Protein AF-X0TK59-F1 (afdb_monomer_lite)

Radius of gyration: 26.01 Å; chains: 1; bounding box: 69×40×72 Å

Foldseek 3Di:
DVVVVVVVVVVCVVPAFADVDFKDKDFAAPDDDPLVVLLQLQCCQFVVDFKGWTPDIWMWGAGNNDTDIPDDPDDDDTDMDGDPDRDFPAKKWKWKAFPVRDTLAIDMWGKTWSCSVPVPRDLLSIWMWTDDCFWIWIQHPNVRAIAIGGCHQVDQDWFFLLNLLSSLRSLCVLAVDPWTWMWMWMADPNDIDIGIYHSVSDDHDDPVNVLLSVLSNLVVVLQVLDPVNHGGIGTPVLSVVCSVVSVVSSVVPVVDPSPVPVVVVVPPPDDPVVVVVSVVVSVPD

pLDDT: mean 79.97, std 16.03, range [30.8, 96.5]

Structure (mmCIF, N/CA/C/O backbone):
data_AF-X0TK59-F1
#
_entry.id   AF-X0TK59-F1
#
loop_
_atom_site.group_PDB
_atom_site.id
_atom_site.type_symbol
_atom_site.label_atom_id
_atom_site.label_alt_id
_atom_site.label_comp_id
_atom_site.label_asym_id
_atom_site.label_entity_id
_atom_site.label_seq_id
_atom_site.pdbx_PDB_ins_code
_atom_site.Cartn_x
_atom_site.Cartn_y
_atom_site.Cartn_z
_atom_site.occupancy
_atom_site.B_iso_or_equiv
_atom_site.auth_seq_id
_atom_site.auth_comp_id
_atom_site.auth_asym_id
_atom_site.auth_atom_id
_atom_site.pdbx_PDB_model_num
ATOM 1 N N . ASP A 1 1 ? -23.697 -1.767 -38.013 1.00 87.81 1 ASP A N 1
ATOM 2 C CA . ASP A 1 1 ? -23.406 -0.459 -37.409 1.00 87.81 1 ASP A CA 1
ATOM 3 C C . ASP A 1 1 ? -22.092 0.096 -37.977 1.00 87.81 1 ASP A C 1
ATOM 5 O O . ASP A 1 1 ? -21.045 -0.513 -37.755 1.00 87.81 1 ASP A O 1
ATOM 9 N N . PRO A 1 2 ? -22.136 1.184 -38.768 1.00 90.06 2 PRO A N 1
ATOM 10 C CA . PRO A 1 2 ? -20.955 1.835 -39.341 1.00 90.06 2 PRO A CA 1
ATOM 11 C C . PRO A 1 2 ? -19.970 2.407 -38.308 1.00 90.06 2 PRO A C 1
ATOM 13 O O . PRO A 1 2 ? -18.767 2.411 -38.568 1.00 90.06 2 PRO A O 1
ATOM 16 N N . GLN A 1 3 ? -20.445 2.855 -37.141 1.00 91.00 3 GLN A N 1
ATOM 17 C CA . GLN A 1 3 ? -19.593 3.472 -36.120 1.00 91.00 3 GLN A CA 1
ATOM 18 C C . GLN A 1 3 ? -18.734 2.420 -35.414 1.00 91.00 3 GLN A C 1
ATOM 20 O O . GLN A 1 3 ? -17.518 2.583 -35.305 1.00 91.00 3 GLN A O 1
ATOM 25 N N . ALA A 1 4 ? -19.332 1.283 -35.047 1.00 90.25 4 ALA A N 1
ATOM 26 C CA . ALA A 1 4 ? -18.594 0.131 -34.533 1.00 90.25 4 ALA A CA 1
ATOM 27 C C . ALA A 1 4 ? -17.538 -0.390 -35.528 1.00 90.25 4 ALA A C 1
ATOM 29 O O . ALA A 1 4 ? -16.429 -0.745 -35.128 1.00 90.25 4 ALA A O 1
ATOM 30 N N . TYR A 1 5 ? -17.850 -0.413 -36.831 1.00 91.50 5 TYR A N 1
ATOM 31 C CA . TYR A 1 5 ? -16.881 -0.795 -37.865 1.00 91.50 5 TYR A CA 1
ATOM 32 C C . TYR A 1 5 ? -15.714 0.199 -37.961 1.00 91.50 5 TYR A C 1
ATOM 34 O O . TYR A 1 5 ? -14.558 -0.221 -38.015 1.00 91.50 5 TYR A O 1
ATOM 42 N N . PHE A 1 6 ? -15.997 1.506 -37.951 1.00 91.81 6 PHE A N 1
ATOM 43 C CA . PHE A 1 6 ? -14.969 2.548 -37.984 1.00 91.81 6 PHE A CA 1
ATOM 44 C C . PHE A 1 6 ? -14.022 2.451 -36.780 1.00 91.81 6 PHE A C 1
ATOM 46 O O . PHE A 1 6 ? -12.808 2.413 -36.970 1.00 91.81 6 PHE A O 1
ATOM 53 N N . MET A 1 7 ? -14.565 2.299 -35.567 1.00 93.25 7 MET A N 1
ATOM 54 C CA . MET A 1 7 ? -13.772 2.145 -34.341 1.00 93.25 7 MET A CA 1
ATOM 55 C C . MET A 1 7 ? -12.849 0.924 -34.400 1.00 93.25 7 MET A C 1
ATOM 57 O O . MET A 1 7 ? -11.648 1.059 -34.172 1.00 93.25 7 MET A O 1
ATOM 61 N N . LYS A 1 8 ? -13.369 -0.243 -34.809 1.00 89.50 8 LYS A N 1
ATOM 62 C CA . LYS A 1 8 ? -12.558 -1.462 -34.977 1.00 89.50 8 LYS A CA 1
ATOM 63 C C . LYS A 1 8 ? -11.473 -1.310 -36.041 1.00 89.50 8 LYS A C 1
ATOM 65 O O . LYS A 1 8 ? -10.378 -1.844 -35.893 1.00 89.50 8 LYS A O 1
ATOM 70 N N . LYS A 1 9 ? -11.757 -0.586 -37.127 1.00 89.12 9 LYS A N 1
ATOM 71 C CA . LYS A 1 9 ? -10.768 -0.323 -38.178 1.00 89.12 9 LYS A CA 1
ATOM 72 C C . LYS A 1 9 ? -9.659 0.606 -37.681 1.00 89.12 9 LYS A C 1
ATOM 74 O O . LYS A 1 9 ? -8.496 0.343 -37.972 1.00 89.12 9 LYS A O 1
ATOM 79 N N . CYS A 1 10 ? -9.994 1.653 -36.928 1.00 87.81 10 CYS A N 1
ATOM 80 C CA . CYS A 1 10 ? -9.011 2.529 -36.288 1.00 87.81 10 CYS A CA 1
ATOM 81 C C . CYS A 1 10 ? -8.130 1.758 -35.300 1.00 87.81 10 CYS A C 1
ATOM 83 O O . CYS A 1 10 ? -6.910 1.873 -35.359 1.00 87.81 10 CYS A O 1
ATOM 85 N N . GLU A 1 11 ? -8.735 0.927 -34.451 1.00 84.94 11 GLU A N 1
ATOM 86 C CA . GLU A 1 11 ? -8.020 0.058 -33.514 1.00 84.94 11 GLU A CA 1
ATOM 87 C C . GLU A 1 11 ? -7.057 -0.891 -34.244 1.00 84.94 11 GLU A C 1
ATOM 89 O O . GLU A 1 11 ? -5.875 -0.956 -33.913 1.00 84.94 11 GLU A O 1
ATOM 94 N N . TRP A 1 12 ? -7.519 -1.552 -35.310 1.00 84.62 12 TRP A N 1
ATOM 95 C CA . TRP A 1 12 ? -6.670 -2.428 -36.117 1.00 84.62 12 TRP A CA 1
ATOM 96 C C . TRP A 1 12 ? -5.500 -1.679 -36.772 1.00 84.62 12 TRP A C 1
ATOM 98 O O . TRP A 1 12 ? -4.361 -2.127 -36.674 1.00 84.62 12 TRP A O 1
ATOM 108 N N . ILE A 1 13 ? -5.741 -0.519 -37.397 1.00 84.31 13 ILE A N 1
ATOM 109 C CA . ILE A 1 13 ? -4.680 0.292 -38.030 1.00 84.31 13 ILE A CA 1
ATOM 110 C C . ILE A 1 13 ? -3.630 0.738 -37.003 1.00 84.31 13 ILE A C 1
ATOM 112 O O . ILE A 1 13 ? -2.436 0.763 -37.318 1.00 84.31 13 ILE A O 1
ATOM 116 N N . ASN A 1 14 ? -4.073 1.069 -35.789 1.00 79.12 14 ASN A N 1
ATOM 117 C CA . ASN A 1 14 ? -3.210 1.519 -34.702 1.00 79.12 14 ASN A CA 1
ATOM 118 C C . ASN A 1 14 ? -2.381 0.393 -34.077 1.00 79.12 14 ASN A C 1
ATOM 120 O O . ASN A 1 14 ? -1.367 0.695 -33.461 1.00 79.12 14 ASN A O 1
ATOM 124 N N . ASN A 1 15 ? -2.783 -0.869 -34.248 1.00 80.88 15 ASN A N 1
ATOM 125 C CA . ASN A 1 15 ? -2.133 -2.024 -33.623 1.00 80.88 15 ASN A CA 1
ATOM 126 C C . ASN A 1 15 ? -1.424 -2.946 -34.631 1.00 80.88 15 ASN A C 1
ATOM 128 O O . ASN A 1 15 ? -0.628 -3.800 -34.242 1.00 80.88 15 ASN A O 1
ATOM 132 N N . VAL A 1 16 ? -1.683 -2.800 -35.935 1.00 83.75 16 VAL A N 1
ATOM 133 C CA . VAL A 1 16 ? -1.098 -3.692 -36.941 1.00 83.75 16 VAL A CA 1
ATOM 134 C C . VAL A 1 16 ? 0.416 -3.498 -37.050 1.00 83.75 16 VAL A C 1
ATOM 136 O O . VAL A 1 16 ? 0.911 -2.408 -37.365 1.00 83.75 16 VAL A O 1
ATOM 139 N N . GLY A 1 17 ? 1.137 -4.599 -36.844 1.00 79.62 17 GLY A N 1
ATOM 140 C CA . GLY A 1 17 ? 2.586 -4.680 -36.965 1.00 79.62 17 GLY A CA 1
ATOM 141 C C . GLY A 1 17 ? 3.361 -4.503 -35.665 1.00 79.62 17 GLY A C 1
ATOM 142 O O . GLY A 1 17 ? 4.574 -4.540 -35.734 1.00 79.62 17 GLY A O 1
ATOM 143 N N . TYR A 1 18 ? 2.742 -4.312 -34.502 1.00 83.19 18 TYR A N 1
ATOM 144 C CA . TYR A 1 18 ? 3.500 -4.296 -33.242 1.00 83.19 18 TYR A CA 1
ATOM 145 C C . TYR A 1 18 ? 3.691 -5.715 -32.697 1.00 83.19 18 TYR A C 1
ATOM 147 O O . TYR A 1 18 ? 2.746 -6.506 -32.687 1.00 83.19 18 TYR A O 1
ATOM 155 N N . ASP A 1 19 ? 4.905 -6.016 -32.237 1.00 65.06 19 ASP A N 1
ATOM 156 C CA . ASP A 1 19 ? 5.258 -7.299 -31.625 1.00 65.06 19 ASP A CA 1
ATOM 157 C C . ASP A 1 19 ? 5.006 -7.199 -30.109 1.00 65.06 19 ASP A C 1
ATOM 159 O O . ASP A 1 19 ? 5.855 -6.705 -29.373 1.00 65.06 19 ASP A O 1
ATOM 163 N N . GLU A 1 20 ? 3.810 -7.601 -29.659 1.00 67.94 20 GLU A N 1
ATOM 164 C CA . GLU A 1 20 ? 3.313 -7.629 -28.259 1.00 67.94 20 GLU A CA 1
ATOM 165 C C . GLU A 1 20 ? 3.191 -6.278 -27.523 1.00 67.94 20 GLU A C 1
ATOM 167 O O . GLU A 1 20 ? 2.249 -6.081 -26.756 1.00 67.94 20 GLU A O 1
ATOM 172 N N . TYR A 1 21 ? 4.082 -5.322 -27.772 1.00 71.94 21 TYR A N 1
ATOM 173 C CA . TYR A 1 21 ? 4.106 -3.994 -27.160 1.00 71.94 21 TYR A CA 1
ATOM 174 C C . TYR A 1 21 ? 4.424 -2.919 -28.206 1.00 71.94 21 TYR A C 1
ATOM 176 O O . TYR A 1 21 ? 5.185 -3.125 -29.150 1.00 71.94 21 TYR A O 1
ATOM 184 N N . ARG A 1 22 ? 3.833 -1.731 -28.034 1.00 77.62 22 ARG A N 1
ATOM 185 C CA . ARG A 1 22 ? 3.990 -0.619 -28.984 1.00 77.62 22 ARG A CA 1
ATOM 186 C C . ARG A 1 22 ? 5.361 0.051 -28.892 1.00 77.62 22 ARG A C 1
ATOM 188 O O . ARG A 1 22 ? 5.945 0.393 -29.918 1.00 77.62 22 ARG A O 1
ATOM 195 N N . SER A 1 23 ? 5.872 0.214 -27.673 1.00 80.38 23 SER A N 1
ATOM 196 C CA . SER A 1 23 ? 7.113 0.941 -27.409 1.00 80.38 23 SER A CA 1
ATOM 197 C C . SER A 1 23 ? 7.979 0.229 -26.372 1.00 80.38 23 SER A C 1
ATOM 199 O O . SER A 1 23 ? 7.462 -0.349 -25.418 1.00 80.38 23 SER A O 1
ATOM 201 N N . LYS A 1 24 ? 9.299 0.329 -26.530 1.00 81.88 24 LYS A N 1
ATOM 202 C CA . LYS A 1 24 ? 10.315 -0.027 -25.536 1.00 81.88 24 LYS A CA 1
ATOM 203 C C . LYS A 1 24 ? 10.921 1.244 -24.966 1.00 81.88 24 LYS A C 1
ATOM 205 O O . LYS A 1 24 ? 11.260 2.158 -25.713 1.00 81.88 24 LYS A O 1
ATOM 210 N N . VAL A 1 25 ? 11.076 1.294 -23.649 1.00 83.19 25 VAL A N 1
ATOM 211 C CA . VAL A 1 25 ? 11.711 2.417 -22.959 1.00 83.19 25 VAL A CA 1
ATOM 212 C C . VAL A 1 25 ? 13.038 1.941 -22.385 1.00 83.19 25 VAL A C 1
ATOM 214 O O . VAL A 1 25 ? 13.080 1.005 -21.592 1.00 83.19 25 VAL A O 1
ATOM 217 N N . HIS A 1 26 ? 14.118 2.595 -22.789 1.00 86.44 26 HIS A N 1
ATOM 218 C CA . HIS A 1 26 ? 15.459 2.405 -22.261 1.00 86.44 26 HIS A CA 1
ATOM 219 C C . HIS A 1 26 ? 15.839 3.649 -21.470 1.00 86.44 26 HIS A C 1
ATOM 221 O O . HIS A 1 26 ? 15.743 4.761 -21.986 1.00 86.44 26 HIS A O 1
ATOM 227 N N . PHE A 1 27 ? 16.284 3.479 -20.233 1.00 88.88 27 PHE A N 1
ATOM 228 C CA . PHE A 1 27 ? 16.769 4.586 -19.423 1.00 88.88 27 PHE A CA 1
ATOM 229 C C . PHE A 1 27 ? 17.992 4.167 -18.620 1.00 88.88 27 PHE A C 1
ATOM 231 O O . PHE A 1 27 ? 18.194 2.985 -18.338 1.00 88.88 27 PHE A O 1
ATOM 238 N N . THR A 1 28 ? 18.808 5.147 -18.250 1.00 88.94 28 THR A N 1
ATOM 239 C CA . THR A 1 28 ? 19.950 4.948 -17.355 1.00 88.94 28 THR A CA 1
ATOM 240 C C . THR A 1 28 ? 19.750 5.770 -16.097 1.00 88.94 28 THR A C 1
ATOM 242 O O . THR A 1 28 ? 19.371 6.937 -16.171 1.00 88.94 28 THR A O 1
ATOM 245 N N . LEU A 1 29 ? 20.002 5.171 -14.938 1.00 91.62 29 LEU A N 1
ATOM 246 C CA . LEU A 1 29 ? 19.983 5.885 -13.665 1.00 91.62 29 LEU A CA 1
ATOM 247 C C . LEU A 1 29 ? 21.290 6.668 -13.465 1.00 91.62 29 LEU A C 1
ATOM 249 O O . LEU A 1 29 ? 22.319 6.245 -14.002 1.00 91.62 29 LEU A O 1
ATOM 253 N N . PRO A 1 30 ? 21.269 7.744 -12.655 1.00 90.38 30 PRO A N 1
ATOM 254 C CA . PRO A 1 30 ? 22.469 8.432 -12.209 1.00 90.38 30 PRO A CA 1
ATOM 255 C C . PRO A 1 30 ? 23.486 7.473 -11.609 1.00 90.38 30 PRO A C 1
ATOM 257 O O . PRO A 1 30 ? 23.127 6.457 -11.010 1.00 90.38 30 PRO A O 1
ATOM 260 N N . LYS A 1 31 ? 24.770 7.818 -11.717 1.00 92.31 31 LYS A N 1
ATOM 261 C CA . LYS A 1 31 ? 25.854 7.015 -11.141 1.00 92.31 31 LYS A CA 1
ATOM 262 C C . LYS A 1 31 ? 25.652 6.815 -9.630 1.00 92.31 31 LYS A C 1
ATOM 264 O O . LYS A 1 31 ? 25.907 7.716 -8.834 1.00 92.31 31 LYS A O 1
ATOM 269 N N . MET A 1 32 ? 25.257 5.605 -9.246 1.00 94.38 32 MET A N 1
ATOM 270 C CA . MET A 1 32 ? 25.063 5.159 -7.864 1.00 94.38 32 MET A CA 1
ATOM 271 C C . MET A 1 32 ? 25.488 3.693 -7.706 1.00 94.38 32 MET A C 1
ATOM 273 O O . MET A 1 32 ? 25.827 3.032 -8.690 1.00 94.38 32 MET A O 1
ATOM 277 N N . SER A 1 33 ? 25.529 3.184 -6.471 1.00 96.00 33 SER A N 1
ATOM 278 C CA . SER A 1 33 ? 25.774 1.756 -6.243 1.00 96.00 33 SER A CA 1
ATOM 279 C C . SER A 1 33 ? 24.610 0.919 -6.786 1.00 96.00 33 SER A C 1
ATOM 281 O O . SER A 1 33 ? 23.481 1.402 -6.888 1.00 96.00 33 SER A O 1
ATOM 283 N N . TYR A 1 34 ? 24.880 -0.347 -7.114 1.00 93.12 34 TYR A N 1
ATOM 284 C CA . TYR A 1 34 ? 23.843 -1.274 -7.575 1.00 93.12 34 TYR A CA 1
ATOM 285 C C . TYR A 1 34 ? 22.693 -1.389 -6.564 1.00 93.12 34 TYR A C 1
ATOM 287 O O . TYR A 1 34 ? 21.531 -1.274 -6.943 1.00 93.12 34 TYR A O 1
ATOM 295 N N . ASP A 1 35 ? 23.022 -1.508 -5.274 1.00 93.25 35 ASP A N 1
ATOM 296 C CA . ASP A 1 35 ? 22.032 -1.574 -4.196 1.00 93.25 35 ASP A CA 1
ATOM 297 C C . ASP A 1 35 ? 21.134 -0.335 -4.159 1.00 93.25 35 ASP A C 1
ATOM 299 O O . ASP A 1 35 ? 19.914 -0.460 -4.110 1.00 93.25 35 ASP A O 1
ATOM 303 N N . SER A 1 36 ? 21.712 0.867 -4.240 1.00 93.88 36 SER A N 1
ATOM 304 C CA . SER A 1 36 ? 20.929 2.108 -4.242 1.00 93.88 36 SER A CA 1
ATOM 305 C C . SER A 1 36 ? 20.035 2.230 -5.475 1.00 93.88 36 SER A C 1
ATOM 307 O O . SER A 1 36 ? 18.909 2.710 -5.361 1.00 93.88 36 SER A O 1
ATOM 309 N N . ALA A 1 37 ? 20.503 1.767 -6.638 1.00 93.88 37 ALA A N 1
ATOM 310 C CA . ALA A 1 37 ? 19.696 1.727 -7.853 1.00 93.88 37 ALA A CA 1
ATOM 311 C C . ALA A 1 37 ? 18.508 0.764 -7.718 1.00 93.88 37 ALA A C 1
ATOM 313 O O . ALA A 1 37 ? 17.388 1.133 -8.074 1.00 93.88 37 ALA A O 1
ATOM 314 N N . MET A 1 38 ? 18.725 -0.442 -7.183 1.00 95.06 38 MET A N 1
ATOM 315 C CA . MET A 1 38 ? 17.642 -1.403 -6.955 1.00 95.06 38 MET A CA 1
ATOM 316 C C . MET A 1 38 ? 16.624 -0.864 -5.951 1.00 95.06 38 MET A C 1
ATOM 318 O O . MET A 1 38 ? 15.430 -0.883 -6.231 1.00 95.06 38 MET A O 1
ATOM 322 N N . GLU A 1 39 ? 17.079 -0.310 -4.828 1.00 93.31 39 GLU A N 1
ATOM 323 C CA . GLU A 1 39 ? 16.207 0.296 -3.817 1.00 93.31 39 GLU A CA 1
ATOM 324 C C . GLU A 1 39 ? 15.354 1.440 -4.387 1.00 93.31 39 GLU A C 1
ATOM 326 O O . GLU A 1 39 ? 14.152 1.507 -4.126 1.00 93.31 39 GLU A O 1
ATOM 331 N N . ALA A 1 40 ? 15.940 2.302 -5.227 1.00 93.44 40 ALA A N 1
ATOM 332 C CA . ALA A 1 40 ? 15.210 3.380 -5.892 1.00 93.44 40 ALA A CA 1
ATOM 333 C C . ALA A 1 40 ? 14.151 2.849 -6.874 1.00 93.44 40 ALA A C 1
ATOM 335 O O . ALA A 1 40 ? 13.016 3.328 -6.877 1.00 93.44 40 ALA A O 1
ATOM 336 N N . LEU A 1 41 ? 14.495 1.840 -7.683 1.00 94.44 41 LEU A N 1
ATOM 337 C CA . LEU A 1 41 ? 13.551 1.209 -8.610 1.00 94.44 41 LEU A CA 1
ATOM 338 C C . LEU A 1 41 ? 12.426 0.481 -7.877 1.00 94.44 41 LEU A C 1
ATOM 340 O O . LEU A 1 41 ? 11.282 0.551 -8.312 1.00 94.44 41 LEU A O 1
ATOM 344 N N . VAL A 1 42 ? 12.721 -0.186 -6.762 1.00 95.19 42 VAL A N 1
ATOM 345 C CA . VAL A 1 42 ? 11.710 -0.853 -5.936 1.00 95.19 42 VAL A CA 1
ATOM 346 C C . VAL A 1 42 ? 10.766 0.173 -5.324 1.00 95.19 42 VAL A C 1
ATOM 348 O O . VAL A 1 42 ? 9.556 0.027 -5.469 1.00 95.19 42 VAL A O 1
ATOM 351 N N . ALA A 1 43 ? 11.295 1.235 -4.706 1.00 93.44 43 ALA A N 1
ATOM 352 C CA . ALA A 1 43 ? 10.487 2.304 -4.118 1.00 93.44 43 ALA A CA 1
ATOM 353 C C . ALA A 1 43 ? 9.576 2.982 -5.155 1.00 93.44 43 ALA A C 1
ATOM 355 O O . ALA A 1 43 ? 8.410 3.266 -4.868 1.00 93.44 43 ALA A O 1
ATOM 356 N N . PHE A 1 44 ? 10.079 3.189 -6.374 1.00 94.12 44 PHE A N 1
ATOM 357 C CA . PHE A 1 44 ? 9.282 3.664 -7.503 1.00 94.12 44 PHE A CA 1
ATOM 358 C C . PHE A 1 44 ? 8.239 2.626 -7.949 1.00 94.12 44 PHE A C 1
ATOM 360 O O . PHE A 1 44 ? 7.065 2.946 -8.115 1.00 94.12 44 PHE A O 1
ATOM 367 N N . GLY A 1 45 ? 8.651 1.362 -8.066 1.00 93.06 45 GLY A N 1
ATOM 368 C CA . GLY A 1 45 ? 7.840 0.227 -8.506 1.00 93.06 45 GLY A CA 1
ATOM 369 C C . GLY A 1 45 ? 6.650 -0.105 -7.604 1.00 93.06 45 GLY A C 1
ATOM 370 O O . GLY A 1 45 ? 5.696 -0.717 -8.071 1.00 93.06 45 GLY A O 1
ATOM 371 N N . ILE A 1 46 ? 6.692 0.311 -6.336 1.00 93.69 46 ILE A N 1
ATOM 372 C CA . ILE A 1 46 ? 5.597 0.159 -5.360 1.00 93.69 46 ILE A CA 1
ATOM 373 C C . ILE A 1 46 ? 4.919 1.492 -4.999 1.00 93.69 46 ILE A C 1
ATOM 375 O O . ILE A 1 46 ? 4.113 1.562 -4.070 1.00 93.69 46 ILE A O 1
ATOM 379 N N . GLY A 1 47 ? 5.264 2.575 -5.701 1.00 90.88 47 GLY A N 1
ATOM 380 C CA . GLY A 1 47 ? 4.612 3.878 -5.559 1.00 90.88 47 GLY A CA 1
ATOM 381 C C . GLY A 1 47 ? 4.921 4.624 -4.260 1.00 90.88 47 GLY A C 1
ATOM 382 O O . GLY A 1 47 ? 4.158 5.510 -3.879 1.00 90.88 47 GLY A O 1
ATOM 383 N N . VAL A 1 48 ? 6.013 4.280 -3.571 1.00 89.94 48 VAL A N 1
ATOM 384 C CA . VAL A 1 48 ? 6.537 5.073 -2.442 1.00 89.94 48 VAL A CA 1
ATOM 385 C C . VAL A 1 48 ? 7.178 6.356 -2.966 1.00 89.94 48 VAL A C 1
ATOM 387 O O . VAL A 1 48 ? 7.006 7.427 -2.389 1.00 89.94 48 VAL A O 1
ATOM 390 N N . THR A 1 49 ? 7.881 6.267 -4.096 1.00 90.56 49 THR A N 1
ATOM 391 C CA . THR A 1 49 ? 8.447 7.424 -4.795 1.00 90.56 49 THR A CA 1
ATOM 392 C C . THR A 1 49 ? 7.739 7.612 -6.132 1.00 90.56 49 THR A C 1
ATOM 394 O O . THR A 1 49 ? 7.627 6.675 -6.913 1.00 90.56 49 THR A O 1
ATOM 397 N N . LYS A 1 50 ? 7.256 8.829 -6.408 1.00 88.62 50 LYS A N 1
ATOM 398 C CA . LYS A 1 50 ? 6.497 9.145 -7.636 1.00 88.62 50 LYS A CA 1
ATOM 399 C C . LYS A 1 50 ? 7.372 9.530 -8.828 1.00 88.62 50 LYS A C 1
ATOM 401 O O . LYS A 1 50 ? 6.897 9.546 -9.962 1.00 88.62 50 LYS A O 1
ATOM 406 N N . GLU A 1 51 ? 8.631 9.872 -8.571 1.00 90.81 51 GLU A N 1
ATOM 407 C CA . GLU A 1 51 ? 9.582 10.311 -9.584 1.00 90.81 51 GLU A CA 1
ATOM 408 C C . GLU A 1 51 ? 10.948 9.654 -9.399 1.00 90.81 51 GLU A C 1
ATOM 410 O O . GLU A 1 51 ? 11.411 9.459 -8.276 1.00 90.81 51 GLU A O 1
ATOM 415 N N . ILE A 1 52 ? 11.607 9.337 -10.510 1.00 91.25 52 ILE A N 1
ATOM 416 C CA . ILE A 1 52 ? 12.992 8.872 -10.514 1.00 91.25 52 ILE A CA 1
ATOM 417 C C . ILE A 1 52 ? 13.804 9.683 -11.520 1.00 91.25 52 ILE A C 1
ATOM 419 O O . ILE A 1 52 ? 13.417 9.847 -12.680 1.00 91.25 52 ILE A O 1
ATOM 423 N N . SER A 1 53 ? 14.927 10.226 -11.054 1.00 90.31 53 SER A N 1
ATOM 424 C CA . SER A 1 53 ? 15.887 10.929 -11.904 1.00 90.31 53 SER A CA 1
ATOM 425 C C . SER A 1 53 ? 16.617 9.937 -12.800 1.00 90.31 53 SER A C 1
ATOM 427 O O . SER A 1 53 ? 17.001 8.859 -12.343 1.00 90.31 53 SER A O 1
ATOM 429 N N . ILE A 1 54 ? 16.837 10.316 -14.056 1.00 90.62 54 ILE A N 1
ATOM 430 C CA . ILE A 1 54 ? 17.552 9.511 -15.049 1.00 90.62 54 ILE A CA 1
ATOM 431 C C . ILE A 1 54 ? 18.625 10.358 -15.744 1.00 90.62 54 ILE A C 1
ATOM 433 O O . ILE A 1 54 ? 18.492 11.572 -15.859 1.00 90.62 54 ILE A O 1
ATOM 437 N N . ASP A 1 55 ? 19.689 9.707 -16.206 1.00 87.81 55 ASP A N 1
ATOM 438 C CA . ASP A 1 55 ? 20.764 10.334 -16.987 1.00 87.81 55 ASP A CA 1
ATOM 439 C C . ASP A 1 55 ? 20.425 10.356 -18.482 1.00 87.81 55 ASP A C 1
ATOM 441 O O . ASP A 1 55 ? 20.809 11.272 -19.204 1.00 87.81 55 ASP A O 1
ATOM 445 N N . SER A 1 56 ? 19.706 9.337 -18.961 1.00 85.12 56 SER A N 1
ATOM 446 C CA . SER A 1 56 ? 19.292 9.233 -20.359 1.00 85.12 56 SER A CA 1
ATOM 447 C C . SER A 1 56 ? 17.963 8.498 -20.498 1.00 85.12 56 SER A C 1
ATOM 449 O O . SER A 1 56 ? 17.629 7.639 -19.679 1.00 85.12 56 SER A O 1
ATOM 451 N N . LEU A 1 57 ? 17.215 8.843 -21.549 1.00 86.19 57 LEU A N 1
ATOM 452 C CA . LEU A 1 57 ? 15.964 8.207 -21.952 1.00 86.19 57 LEU A CA 1
ATOM 453 C C . LEU A 1 57 ? 15.982 7.984 -23.462 1.00 86.19 57 LEU A C 1
ATOM 455 O O . LEU A 1 57 ? 16.213 8.913 -24.234 1.00 86.19 57 LEU A O 1
ATOM 459 N N . ARG A 1 58 ? 15.669 6.769 -23.895 1.00 84.69 58 ARG A N 1
ATOM 460 C CA . ARG A 1 58 ? 15.442 6.427 -25.295 1.00 84.69 58 ARG A CA 1
ATOM 461 C C . ARG A 1 58 ? 14.168 5.610 -25.394 1.00 84.69 58 ARG A C 1
ATOM 463 O O . ARG A 1 58 ? 14.040 4.574 -24.750 1.00 84.69 58 ARG A O 1
ATOM 470 N N . VAL A 1 59 ? 13.235 6.075 -26.214 1.00 85.44 59 VAL A N 1
ATOM 471 C CA . VAL A 1 59 ? 11.995 5.356 -26.500 1.00 85.44 59 VAL A CA 1
ATOM 472 C C . VAL A 1 59 ? 12.076 4.833 -27.923 1.00 85.44 59 VAL A C 1
ATOM 474 O O . VAL A 1 59 ? 12.381 5.582 -28.847 1.00 85.44 59 VAL A O 1
ATOM 477 N N . GLU A 1 60 ? 11.819 3.548 -28.108 1.00 87.62 60 GLU A N 1
ATOM 478 C CA . GLU A 1 60 ? 11.807 2.905 -29.416 1.00 87.62 60 GLU A CA 1
ATOM 479 C C . GLU A 1 60 ? 10.427 2.345 -29.703 1.00 87.62 60 GLU A C 1
ATOM 481 O O . GLU A 1 60 ? 9.852 1.641 -28.883 1.00 87.62 60 GLU A O 1
ATOM 486 N N . GLU A 1 61 ? 9.905 2.625 -30.884 1.00 86.62 61 GLU A N 1
ATOM 487 C CA . GLU A 1 61 ? 8.707 1.994 -31.411 1.00 86.62 61 GLU A CA 1
ATOM 488 C C . GLU A 1 61 ? 9.132 0.848 -32.335 1.00 86.62 61 GLU A C 1
ATOM 490 O O . GLU A 1 61 ? 9.898 1.075 -33.269 1.00 86.62 61 GLU A O 1
ATOM 495 N N . VAL A 1 62 ? 8.669 -0.382 -32.094 1.00 82.19 62 VAL A N 1
ATOM 496 C CA . VAL A 1 62 ? 9.013 -1.535 -32.946 1.00 82.19 62 VAL A CA 1
ATOM 497 C C . VAL A 1 62 ? 7.790 -1.938 -33.753 1.00 82.19 62 VAL A C 1
ATOM 499 O O . VAL A 1 62 ? 6.834 -2.479 -33.203 1.00 82.19 62 VAL A O 1
ATOM 502 N N . ARG A 1 63 ? 7.824 -1.684 -35.065 1.00 84.44 63 ARG A N 1
ATOM 503 C CA . ARG A 1 63 ? 6.739 -2.048 -35.982 1.00 84.44 63 ARG A CA 1
ATOM 504 C C . ARG A 1 63 ? 7.271 -2.919 -37.116 1.00 84.44 63 ARG A C 1
ATOM 506 O O . ARG A 1 63 ? 8.181 -2.519 -37.832 1.00 84.44 63 ARG A O 1
ATOM 513 N N . PHE A 1 64 ? 6.693 -4.101 -37.287 1.00 85.06 64 PHE A N 1
ATOM 514 C CA . PHE A 1 64 ? 7.099 -5.157 -38.210 1.00 85.06 64 PHE A CA 1
ATOM 515 C C . PHE A 1 64 ? 8.565 -5.563 -38.000 1.00 85.06 64 PHE A C 1
ATOM 517 O O . PHE A 1 64 ? 9.314 -5.711 -38.963 1.00 85.06 64 PHE A O 1
ATOM 524 N N . GLY A 1 65 ? 9.002 -5.656 -36.738 1.00 78.06 65 GLY A N 1
ATOM 525 C CA . GLY A 1 65 ? 10.402 -5.895 -36.377 1.00 78.06 65 GLY A CA 1
ATOM 526 C C . GLY A 1 65 ? 11.367 -4.739 -36.680 1.00 78.06 65 GLY A C 1
ATOM 527 O O . GLY A 1 65 ? 12.569 -4.890 -36.472 1.00 78.06 65 GLY A O 1
ATOM 528 N N . ILE A 1 66 ? 10.883 -3.586 -37.160 1.00 81.06 66 ILE A N 1
ATOM 529 C CA . ILE A 1 66 ? 11.714 -2.419 -37.483 1.00 81.06 66 ILE A CA 1
ATOM 530 C C . ILE A 1 66 ? 11.662 -1.427 -36.310 1.00 81.06 66 ILE A C 1
ATOM 532 O O . ILE A 1 66 ? 10.599 -0.846 -36.064 1.00 81.06 66 ILE A O 1
ATOM 536 N N . PRO A 1 67 ? 12.777 -1.208 -35.583 1.00 80.88 67 PRO A N 1
ATOM 537 C CA . PRO A 1 67 ? 12.833 -0.226 -34.510 1.00 80.88 67 PRO A CA 1
ATOM 538 C C . PRO A 1 67 ? 12.932 1.194 -35.078 1.00 80.88 67 PRO A C 1
ATOM 540 O O . PRO A 1 67 ? 13.757 1.490 -35.945 1.00 80.88 67 PRO A O 1
ATOM 543 N N . ARG A 1 68 ? 12.117 2.098 -34.544 1.00 82.62 68 ARG A N 1
ATOM 544 C CA . ARG A 1 68 ? 12.144 3.532 -34.814 1.00 82.62 68 ARG A CA 1
ATOM 545 C C . ARG A 1 68 ? 12.351 4.270 -33.500 1.00 82.62 68 ARG A C 1
ATOM 547 O O . ARG A 1 68 ? 11.515 4.187 -32.606 1.00 82.62 68 ARG A O 1
ATOM 554 N N . SER A 1 69 ? 13.447 5.017 -33.390 1.00 80.62 69 SER A N 1
ATOM 555 C CA . SER A 1 69 ? 13.664 5.870 -32.220 1.00 80.62 69 SER A CA 1
ATOM 556 C C . SER A 1 69 ? 12.657 7.020 -32.224 1.00 80.62 69 SER A C 1
ATOM 558 O O . SER A 1 69 ? 12.543 7.754 -33.210 1.00 80.62 69 SER A O 1
ATOM 560 N N . LEU A 1 70 ? 11.931 7.168 -31.123 1.00 77.62 70 LEU A N 1
ATOM 561 C CA . LEU A 1 70 ? 11.111 8.326 -30.806 1.00 77.62 70 LEU A CA 1
ATOM 562 C C . LEU A 1 70 ? 11.992 9.282 -29.993 1.00 77.62 70 LEU A C 1
ATOM 564 O O . LEU A 1 70 ? 11.895 9.346 -28.769 1.00 77.62 70 LEU A O 1
ATOM 568 N N . HIS A 1 71 ? 12.919 9.972 -30.658 1.00 65.38 71 HIS A N 1
ATOM 569 C CA . HIS A 1 71 ? 13.655 11.048 -29.999 1.00 65.38 71 HIS A CA 1
ATOM 570 C C . HIS A 1 71 ? 12.767 12.294 -29.928 1.00 65.38 71 HIS A C 1
ATOM 572 O O . HIS A 1 71 ? 12.204 12.680 -30.954 1.00 65.38 71 HIS A O 1
ATOM 578 N N . PRO A 1 72 ? 12.627 12.938 -28.758 1.00 59.94 72 PRO A N 1
ATOM 579 C CA . PRO A 1 72 ? 12.160 14.314 -28.725 1.00 59.94 72 PRO A CA 1
ATOM 580 C C . PRO A 1 72 ? 13.200 15.212 -29.413 1.00 59.94 72 PRO A C 1
ATOM 582 O O . PRO A 1 72 ? 14.401 14.996 -29.263 1.00 59.94 72 PRO A O 1
ATOM 585 N N . ASP A 1 73 ? 12.745 16.235 -30.141 1.00 58.38 73 ASP A N 1
ATOM 586 C CA . ASP A 1 73 ? 13.617 17.194 -30.847 1.00 58.38 73 ASP A CA 1
ATOM 587 C C . ASP A 1 73 ? 14.531 18.000 -29.896 1.00 58.38 73 ASP A C 1
ATOM 589 O O . ASP A 1 73 ? 15.476 18.656 -30.333 1.00 58.38 73 ASP A O 1
ATOM 593 N N . VAL A 1 74 ? 14.257 17.955 -28.587 1.00 59.88 74 VAL A N 1
ATOM 594 C CA . VAL A 1 74 ? 15.022 18.613 -27.524 1.00 59.88 74 VAL A CA 1
ATOM 595 C C . VAL A 1 74 ? 15.197 17.633 -26.364 1.00 59.88 74 VAL A C 1
ATOM 597 O O . VAL A 1 74 ? 14.210 17.133 -25.819 1.00 59.88 74 VAL A O 1
ATOM 600 N N . GLU A 1 75 ? 16.443 17.367 -25.967 1.00 65.88 75 GLU A N 1
ATOM 601 C CA . GLU A 1 75 ? 16.721 16.578 -24.766 1.00 65.88 75 GLU A CA 1
ATOM 602 C C . GLU A 1 75 ? 16.288 17.352 -23.507 1.00 65.88 75 GLU A C 1
ATOM 604 O O . GLU A 1 75 ? 16.637 18.529 -23.357 1.00 65.88 75 GLU A O 1
ATOM 609 N N . PRO A 1 76 ? 15.528 16.732 -22.584 1.00 65.25 76 PRO A N 1
ATOM 610 C CA . PRO A 1 76 ? 15.121 17.396 -21.354 1.00 65.25 76 PRO A CA 1
ATOM 611 C C . PRO A 1 76 ? 16.337 17.725 -20.481 1.00 65.25 76 PRO A C 1
ATOM 613 O O . PRO A 1 76 ? 17.182 16.868 -20.229 1.00 65.25 76 PRO A O 1
ATOM 616 N N . VAL A 1 77 ? 16.389 18.942 -19.937 1.00 68.94 77 VAL A N 1
ATOM 617 C CA . VAL A 1 77 ? 17.333 19.279 -18.863 1.00 68.94 77 VAL A CA 1
ATOM 618 C C . VAL A 1 77 ? 16.864 18.569 -17.589 1.00 68.94 77 VAL A C 1
ATOM 620 O O . VAL A 1 77 ? 15.802 18.900 -17.067 1.00 68.94 77 VAL A O 1
ATOM 623 N N . ASN A 1 78 ? 17.653 17.610 -17.092 1.00 74.69 78 ASN A N 1
ATOM 624 C CA . ASN A 1 78 ? 17.323 16.706 -15.976 1.00 74.69 78 ASN A CA 1
ATOM 625 C C . ASN A 1 78 ? 16.109 15.804 -16.261 1.00 74.69 78 ASN A C 1
ATOM 627 O O . ASN A 1 78 ? 15.034 16.021 -15.690 1.00 74.69 78 ASN A O 1
ATOM 631 N N . PRO A 1 79 ? 16.251 14.792 -17.131 1.00 83.44 79 PRO A N 1
ATOM 632 C CA . PRO A 1 79 ? 15.145 13.906 -17.438 1.00 83.44 79 PRO A CA 1
ATOM 633 C C . PRO A 1 79 ? 14.720 13.113 -16.190 1.00 83.44 79 PRO A C 1
ATOM 635 O O . PRO A 1 79 ? 15.532 12.722 -15.347 1.00 83.44 79 PRO A O 1
ATOM 638 N N . ARG A 1 80 ? 13.409 12.905 -16.055 1.00 87.19 80 ARG A N 1
ATOM 639 C CA . ARG A 1 80 ? 12.790 12.152 -14.959 1.00 87.19 80 ARG A CA 1
ATOM 640 C C . ARG A 1 80 ? 11.707 11.248 -15.517 1.00 87.19 80 ARG A C 1
ATOM 642 O O . ARG A 1 80 ? 11.032 11.620 -16.476 1.00 87.19 80 ARG A O 1
ATOM 649 N N . ILE A 1 81 ? 11.520 10.095 -14.889 1.00 86.94 81 ILE A N 1
ATOM 650 C CA . ILE A 1 81 ? 10.345 9.254 -15.118 1.00 86.94 81 ILE A CA 1
ATOM 651 C C . ILE A 1 81 ? 9.380 9.520 -13.974 1.00 86.94 81 ILE A C 1
ATOM 653 O O . ILE A 1 81 ? 9.752 9.421 -12.804 1.00 86.94 81 ILE A O 1
ATOM 657 N N . THR A 1 82 ? 8.148 9.868 -14.320 1.00 86.44 82 THR A N 1
ATOM 658 C CA . THR A 1 82 ? 7.046 10.019 -13.376 1.00 86.44 82 THR A CA 1
ATOM 659 C C . THR A 1 82 ? 5.978 8.990 -13.700 1.00 86.44 82 THR A C 1
ATOM 661 O O . THR A 1 82 ? 5.709 8.693 -14.864 1.00 86.44 82 THR A O 1
ATOM 664 N N . VAL A 1 83 ? 5.373 8.428 -12.661 1.00 80.81 83 VAL A N 1
ATOM 665 C CA . VAL A 1 83 ? 4.199 7.567 -12.791 1.00 80.81 83 VAL A CA 1
ATOM 666 C C . VAL A 1 83 ? 3.086 8.216 -11.985 1.00 80.81 83 VAL A C 1
ATOM 668 O O . VAL A 1 83 ? 3.246 8.472 -10.792 1.00 80.81 83 VAL A O 1
ATOM 671 N N . SER A 1 84 ? 1.980 8.540 -12.657 1.00 77.12 84 SER A N 1
ATOM 672 C CA . SER A 1 84 ? 0.813 9.149 -12.011 1.00 77.12 84 SER A CA 1
ATOM 673 C C . SER A 1 84 ? 0.212 8.201 -10.978 1.00 77.12 84 SER A C 1
ATOM 675 O O . SER A 1 84 ? -0.015 8.601 -9.840 1.00 77.12 84 SER A O 1
ATOM 677 N N . GLU A 1 85 ? 0.031 6.938 -11.369 1.00 82.56 85 GLU A N 1
ATOM 678 C CA . GLU A 1 85 ? -0.453 5.858 -10.516 1.00 82.56 85 GLU A CA 1
ATOM 679 C C . GLU A 1 85 ? 0.286 4.571 -10.870 1.00 82.56 85 GLU A C 1
ATOM 681 O O . GLU A 1 85 ? 0.375 4.188 -12.039 1.00 82.56 85 GLU A O 1
ATOM 686 N N . VAL A 1 86 ? 0.859 3.925 -9.858 1.00 87.00 86 VAL A N 1
ATOM 687 C CA . VAL A 1 86 ? 1.499 2.623 -10.036 1.00 87.00 86 VAL A CA 1
ATOM 688 C C . VAL A 1 86 ? 0.394 1.582 -10.199 1.00 87.00 86 VAL A C 1
ATOM 690 O O . VAL A 1 86 ? -0.523 1.561 -9.376 1.00 87.00 86 VAL A O 1
ATOM 693 N N . PRO A 1 87 ? 0.449 0.727 -11.234 1.00 88.75 87 PRO A N 1
ATOM 694 C CA . PRO A 1 87 ? -0.566 -0.295 -11.423 1.00 88.75 87 PRO A CA 1
ATOM 695 C C . PRO A 1 87 ? -0.556 -1.264 -10.230 1.00 88.75 87 PRO A C 1
ATOM 697 O O . PRO A 1 87 ? 0.520 -1.734 -9.840 1.00 88.75 87 PRO A O 1
ATOM 700 N N . PRO A 1 88 ? -1.724 -1.571 -9.641 1.00 93.25 88 PRO A N 1
ATOM 701 C CA . PRO A 1 88 ? -1.803 -2.551 -8.572 1.00 93.25 88 PRO A CA 1
ATOM 702 C C . PRO A 1 88 ? -1.448 -3.939 -9.105 1.00 93.25 88 PRO A C 1
ATOM 704 O O . PRO A 1 88 ? -1.767 -4.290 -10.243 1.00 93.25 88 PRO A O 1
ATOM 707 N N . ALA A 1 89 ? -0.792 -4.738 -8.269 1.00 93.31 89 ALA A N 1
ATOM 708 C CA . ALA A 1 89 ? -0.522 -6.137 -8.574 1.00 93.31 89 ALA A CA 1
ATOM 709 C C . ALA A 1 89 ? -1.732 -7.032 -8.242 1.00 93.31 89 ALA A C 1
ATOM 711 O O . ALA A 1 89 ? -1.873 -8.104 -8.830 1.00 93.31 89 ALA A O 1
ATOM 712 N N . GLY A 1 90 ? -2.610 -6.580 -7.340 1.00 93.81 90 GLY A N 1
ATOM 713 C CA . GLY A 1 90 ? -3.889 -7.209 -7.018 1.00 93.81 90 GLY A CA 1
ATOM 714 C C . GLY A 1 90 ? -4.430 -6.748 -5.665 1.00 93.81 90 GLY A C 1
ATOM 715 O O . GLY A 1 90 ? -3.968 -5.751 -5.113 1.00 93.81 90 GLY A O 1
ATOM 716 N N . GLU A 1 91 ? -5.371 -7.517 -5.123 1.00 96.50 91 GLU A N 1
ATOM 717 C CA . GLU A 1 91 ? -5.944 -7.316 -3.788 1.00 96.50 91 GLU A CA 1
ATOM 718 C C . GLU A 1 91 ? -5.440 -8.387 -2.810 1.00 96.50 91 GLU A C 1
ATOM 720 O O . GLU A 1 91 ? -5.085 -9.504 -3.210 1.00 96.50 91 GLU A O 1
ATOM 725 N N . ALA A 1 92 ? -5.401 -8.035 -1.530 1.00 96.50 92 ALA A N 1
ATOM 726 C CA . ALA A 1 92 ? -4.979 -8.883 -0.431 1.00 96.50 92 ALA A CA 1
ATOM 727 C C . ALA A 1 92 ? -5.893 -8.678 0.779 1.00 96.50 92 ALA A C 1
ATOM 729 O O . ALA A 1 92 ? -6.153 -7.545 1.168 1.00 96.50 92 ALA A O 1
ATOM 730 N N . ASP A 1 93 ? -6.315 -9.760 1.423 1.00 96.50 93 ASP A N 1
ATOM 731 C CA . ASP A 1 93 ? -7.009 -9.670 2.707 1.00 96.50 93 ASP A CA 1
ATOM 732 C C . ASP A 1 93 ? -5.990 -9.784 3.835 1.00 96.50 93 ASP A C 1
ATOM 734 O O . ASP A 1 93 ? -5.180 -10.715 3.855 1.00 96.50 93 ASP A O 1
ATOM 738 N N . VAL A 1 94 ? -6.021 -8.837 4.771 1.00 95.25 94 VAL A N 1
ATOM 739 C CA . VAL A 1 94 ? -5.100 -8.796 5.907 1.00 95.25 94 VAL A CA 1
ATOM 740 C C . VAL A 1 94 ? -5.889 -8.972 7.191 1.00 95.25 94 VAL A C 1
ATOM 742 O O . VAL A 1 94 ? -6.827 -8.223 7.460 1.00 95.25 94 VAL A O 1
ATOM 745 N N . VAL A 1 95 ? -5.483 -9.948 7.997 1.00 95.19 95 VAL A N 1
ATOM 746 C CA . VAL A 1 95 ? -6.032 -10.210 9.330 1.00 95.19 95 VAL A CA 1
ATOM 747 C C . VAL A 1 95 ? -4.906 -10.094 10.343 1.00 95.19 95 VAL A C 1
ATOM 749 O O . VAL A 1 95 ? -3.852 -10.702 10.180 1.00 95.19 95 VAL A O 1
ATOM 752 N N . ILE A 1 96 ? -5.119 -9.313 11.396 1.00 92.75 96 ILE A N 1
ATOM 753 C CA . ILE A 1 96 ? -4.177 -9.162 12.501 1.00 92.75 96 ILE A CA 1
ATOM 754 C C . ILE A 1 96 ? -4.847 -9.666 13.770 1.00 92.75 96 ILE A C 1
ATOM 756 O O . ILE A 1 96 ? -5.892 -9.155 14.183 1.00 92.75 96 ILE A O 1
ATOM 760 N N . THR A 1 97 ? -4.232 -10.663 14.396 1.00 93.19 97 THR A N 1
ATOM 761 C CA . THR A 1 97 ? -4.702 -11.268 15.641 1.00 93.19 97 THR A CA 1
ATOM 762 C C . THR A 1 97 ? -3.738 -10.989 16.789 1.00 93.19 97 THR A C 1
ATOM 764 O O . THR A 1 97 ? -2.516 -11.018 16.610 1.00 93.19 97 THR A O 1
ATOM 767 N N . GLY A 1 98 ? -4.296 -10.738 17.973 1.00 87.75 98 GLY A N 1
ATOM 768 C CA . GLY A 1 98 ? -3.541 -10.591 19.217 1.00 87.75 98 GLY A CA 1
ATOM 769 C C . GLY A 1 98 ? -3.061 -11.929 19.784 1.00 87.75 98 GLY A C 1
ATOM 770 O O . GLY A 1 98 ? -3.356 -12.994 19.238 1.00 87.75 98 GLY A O 1
ATOM 771 N N . GLU A 1 99 ? -2.354 -11.877 20.915 1.00 79.69 99 GLU A N 1
ATOM 772 C CA . GLU A 1 99 ? -1.790 -13.062 21.587 1.00 79.69 99 GLU A CA 1
ATOM 773 C C . GLU A 1 99 ? -2.858 -14.085 22.012 1.00 79.69 99 GLU A C 1
ATOM 775 O O . GLU A 1 99 ? -2.615 -15.290 21.989 1.00 79.69 99 GLU A O 1
ATOM 780 N N . GLU A 1 100 ? -4.068 -13.622 22.334 1.00 80.00 100 GLU A N 1
ATOM 781 C CA . GLU A 1 100 ? -5.198 -14.471 22.738 1.00 80.00 100 GLU A CA 1
ATOM 782 C C . GLU A 1 100 ? -5.983 -15.058 21.547 1.00 80.00 100 GLU A C 1
ATOM 784 O O . GLU A 1 100 ? -7.005 -15.717 21.734 1.00 80.00 100 GLU A O 1
ATOM 789 N N . GLY A 1 101 ? -5.537 -14.812 20.308 1.00 81.19 101 GLY A N 1
ATOM 790 C CA . GLY A 1 101 ? -6.219 -15.258 19.088 1.00 81.19 101 GLY A CA 1
ATOM 791 C C . GLY A 1 101 ? -7.447 -14.424 18.708 1.00 81.19 101 GLY A C 1
ATOM 792 O O . GLY A 1 101 ? -8.152 -14.762 17.757 1.00 81.19 101 GLY A O 1
ATOM 793 N N . SER A 1 102 ? -7.711 -13.326 19.419 1.00 86.75 102 SER A N 1
ATOM 794 C CA . SER A 1 102 ? -8.739 -12.356 19.048 1.00 86.75 102 SER A CA 1
ATOM 795 C C . SER A 1 102 ? -8.330 -11.587 17.789 1.00 86.75 102 SER A C 1
ATOM 797 O O . SER A 1 102 ? -7.180 -11.166 17.646 1.00 86.75 102 SER A O 1
ATOM 799 N N . ILE A 1 103 ? -9.273 -11.398 16.862 1.00 89.06 103 ILE A N 1
ATOM 800 C CA . ILE A 1 103 ? -9.067 -10.559 15.675 1.00 89.06 103 ILE A CA 1
ATOM 801 C C . ILE A 1 103 ? -9.092 -9.100 16.124 1.00 89.06 103 ILE A C 1
ATOM 803 O O . ILE A 1 103 ? -10.118 -8.605 16.590 1.00 89.06 103 ILE A O 1
ATOM 807 N N . LEU A 1 104 ? -7.957 -8.421 15.978 1.00 88.25 104 LEU A N 1
ATOM 808 C CA . LEU A 1 104 ? -7.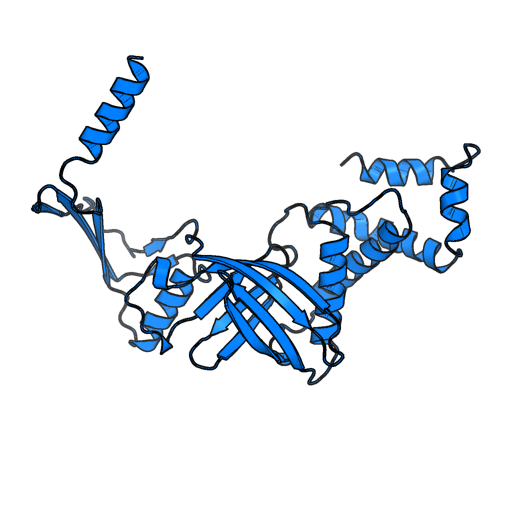803 -7.011 16.324 1.00 88.25 104 LEU A CA 1
ATOM 809 C C . LEU A 1 104 ? -8.102 -6.107 15.130 1.00 88.25 104 LEU A C 1
ATOM 811 O O . LEU A 1 104 ? -8.654 -5.022 15.295 1.00 88.25 104 LEU A O 1
ATOM 815 N N . PHE A 1 105 ? -7.743 -6.555 13.929 1.00 90.38 105 PHE A N 1
ATOM 816 C CA . PHE A 1 105 ? -7.956 -5.803 12.703 1.00 90.38 105 PHE A CA 1
ATOM 817 C C . PHE A 1 105 ? -8.138 -6.749 11.517 1.00 90.38 105 PHE A C 1
ATOM 819 O O . PHE A 1 105 ? -7.452 -7.764 11.415 1.00 90.38 105 PHE A O 1
ATOM 826 N N . GLN A 1 106 ? -9.066 -6.414 10.628 1.00 92.81 106 GLN A N 1
ATOM 827 C CA . GLN A 1 106 ? -9.283 -7.124 9.375 1.00 92.81 106 GLN A CA 1
ATOM 828 C C . GLN A 1 106 ? -9.737 -6.125 8.318 1.00 92.81 106 GLN A C 1
ATOM 830 O O . GLN A 1 106 ? -10.703 -5.395 8.547 1.00 92.81 106 GLN A O 1
ATOM 835 N N . ASP A 1 107 ? -9.049 -6.104 7.180 1.00 92.56 107 ASP A N 1
ATOM 836 C CA . ASP A 1 107 ? -9.376 -5.222 6.061 1.00 92.56 107 ASP A CA 1
ATOM 837 C C . ASP A 1 107 ? -8.810 -5.768 4.742 1.00 92.56 107 ASP A C 1
ATOM 839 O O . ASP A 1 107 ? -7.890 -6.594 4.742 1.00 92.56 107 ASP A O 1
ATOM 843 N N . SER A 1 108 ? -9.356 -5.290 3.627 1.00 93.69 108 SER A N 1
ATOM 844 C CA . SER A 1 108 ? -8.834 -5.562 2.288 1.00 93.69 108 SER A CA 1
ATOM 845 C C . SER A 1 108 ? -7.859 -4.457 1.875 1.00 93.69 108 SER A C 1
ATOM 847 O O . SER A 1 108 ? -8.075 -3.272 2.123 1.00 93.69 108 SER A O 1
ATOM 849 N N . PHE A 1 109 ? -6.758 -4.861 1.254 1.00 94.88 109 PHE A N 1
ATOM 850 C CA . PHE A 1 109 ? -5.652 -4.010 0.848 1.00 94.88 109 PHE A CA 1
ATOM 851 C C . PHE A 1 109 ? -5.357 -4.211 -0.628 1.00 94.88 109 PHE A C 1
ATOM 853 O O . PHE A 1 109 ? -5.153 -5.336 -1.083 1.00 94.88 109 PHE A O 1
ATOM 860 N N . THR A 1 110 ? -5.155 -3.114 -1.339 1.00 95.19 110 THR A N 1
ATOM 861 C CA . THR A 1 110 ? -4.530 -3.169 -2.654 1.00 95.19 110 THR A CA 1
ATOM 862 C C . THR A 1 110 ? -3.028 -3.358 -2.468 1.00 95.19 110 THR A C 1
ATOM 864 O O . THR A 1 110 ? -2.386 -2.601 -1.730 1.00 95.19 110 THR A O 1
ATOM 867 N N . TYR A 1 111 ? -2.443 -4.363 -3.122 1.00 95.38 111 TYR A N 1
ATOM 868 C CA . TYR A 1 111 ? -1.008 -4.623 -3.037 1.00 95.38 111 TYR A CA 1
ATOM 869 C C . TYR A 1 111 ? -0.269 -4.267 -4.327 1.00 95.38 111 TYR A C 1
ATOM 871 O O . TYR A 1 111 ? -0.749 -4.451 -5.447 1.00 95.38 111 TYR A O 1
ATOM 879 N N . TYR A 1 112 ? 0.952 -3.777 -4.153 1.00 95.25 112 TYR A N 1
ATOM 880 C CA . TYR A 1 112 ? 1.847 -3.331 -5.208 1.00 95.25 112 TYR A CA 1
ATOM 881 C C . TYR A 1 112 ? 3.141 -4.132 -5.139 1.00 95.25 112 TYR A C 1
ATOM 883 O O . TYR A 1 112 ? 3.744 -4.291 -4.074 1.00 95.25 112 TYR A O 1
ATOM 891 N N . SER A 1 113 ? 3.575 -4.621 -6.299 1.00 94.88 113 SER A N 1
ATOM 892 C CA . SER A 1 113 ? 4.825 -5.360 -6.461 1.00 94.88 113 SER A CA 1
ATOM 893 C C . SER A 1 113 ? 5.725 -4.652 -7.470 1.00 94.88 113 SER A C 1
ATOM 895 O O . SER A 1 113 ? 5.236 -4.273 -8.542 1.00 94.88 113 SER A O 1
ATOM 897 N N . PRO A 1 114 ? 7.039 -4.546 -7.198 1.00 93.44 114 PRO A N 1
ATOM 898 C CA . PRO A 1 114 ? 7.982 -3.927 -8.118 1.00 93.44 114 PRO A CA 1
ATOM 899 C C . PRO A 1 114 ? 8.075 -4.698 -9.440 1.00 93.44 114 PRO A C 1
ATOM 901 O O . PRO A 1 114 ? 8.351 -4.096 -10.475 1.00 93.44 114 PRO A O 1
ATOM 904 N N . GLY A 1 115 ? 7.758 -6.001 -9.438 1.00 90.25 115 GLY A N 1
ATOM 905 C CA . GLY A 1 115 ? 7.727 -6.836 -10.640 1.00 90.25 115 GLY A CA 1
ATOM 906 C C . GLY A 1 115 ? 6.695 -6.399 -11.686 1.00 90.25 115 GLY A C 1
ATOM 907 O O . GLY A 1 115 ? 6.839 -6.753 -12.852 1.00 90.25 115 GLY A O 1
ATOM 908 N N . SER A 1 116 ? 5.696 -5.597 -11.299 1.00 86.81 116 SER A N 1
ATOM 909 C CA . SER A 1 116 ? 4.671 -5.072 -12.216 1.00 86.81 116 SER A CA 1
ATOM 910 C C . SER A 1 116 ? 5.246 -4.060 -13.210 1.00 86.81 116 SER A C 1
ATOM 912 O O . SER A 1 116 ? 4.801 -3.995 -14.352 1.00 86.81 116 SER A O 1
ATOM 914 N N . LEU A 1 117 ? 6.247 -3.280 -12.783 1.00 87.19 117 LEU A N 1
ATOM 915 C CA . LEU A 1 117 ? 6.943 -2.301 -13.627 1.00 87.19 117 LEU A CA 1
ATOM 916 C C . LEU A 1 117 ? 8.342 -2.776 -14.036 1.00 87.19 117 LEU A C 1
ATOM 918 O O . LEU A 1 117 ? 8.797 -2.498 -15.144 1.00 87.19 117 LEU A O 1
ATOM 922 N N . PHE A 1 118 ? 9.019 -3.515 -13.159 1.00 90.75 118 PHE A N 1
ATOM 923 C CA . PHE A 1 118 ? 10.405 -3.935 -13.329 1.00 90.75 118 PHE A CA 1
ATOM 924 C C . PHE A 1 118 ? 10.551 -5.439 -13.045 1.00 90.75 118 PHE A C 1
ATOM 926 O O . PHE A 1 118 ? 11.048 -5.838 -11.988 1.00 90.75 118 PHE A O 1
ATOM 933 N N . PRO A 1 119 ? 10.162 -6.310 -13.995 1.00 88.44 119 PRO A N 1
ATOM 934 C CA . PRO A 1 119 ? 10.188 -7.765 -13.806 1.00 88.44 119 PRO A CA 1
ATOM 935 C C . PRO A 1 119 ? 11.604 -8.349 -13.658 1.00 88.44 119 PRO A C 1
ATOM 937 O O . PRO A 1 119 ? 11.755 -9.516 -13.314 1.00 88.44 119 PRO A O 1
ATOM 940 N N . PHE A 1 120 ? 12.646 -7.556 -13.920 1.00 90.88 120 PHE A N 1
ATOM 941 C CA . PHE A 1 120 ? 14.049 -7.955 -13.805 1.00 90.88 120 PHE A CA 1
ATOM 942 C C . PHE A 1 120 ? 14.642 -7.755 -12.400 1.00 90.88 120 PHE A C 1
ATOM 944 O O . PHE A 1 120 ? 15.798 -8.119 -12.188 1.00 90.88 120 PHE A O 1
ATOM 951 N N . ILE A 1 121 ? 13.907 -7.152 -11.456 1.00 93.25 121 ILE A N 1
ATOM 952 C CA . ILE A 1 121 ? 14.424 -6.899 -10.105 1.00 93.25 121 ILE A CA 1
ATOM 953 C C . ILE A 1 121 ? 14.634 -8.236 -9.370 1.00 93.25 121 ILE A C 1
ATOM 955 O O . ILE A 1 121 ? 13.679 -9.012 -9.258 1.00 93.25 121 ILE A O 1
ATOM 959 N N . PRO A 1 122 ? 15.841 -8.509 -8.836 1.00 92.12 122 PRO A N 1
ATOM 960 C CA . PRO A 1 122 ? 16.111 -9.730 -8.081 1.00 92.12 122 PRO A CA 1
ATOM 961 C C . PRO A 1 122 ? 15.281 -9.827 -6.796 1.00 92.12 122 PRO A C 1
ATOM 963 O O . PRO A 1 122 ? 15.029 -8.816 -6.137 1.00 92.12 122 PRO A O 1
ATOM 966 N N . PHE A 1 123 ? 14.881 -11.046 -6.425 1.00 89.31 123 PHE A N 1
ATOM 967 C CA . PHE A 1 123 ? 13.950 -11.304 -5.318 1.00 89.31 123 PHE A CA 1
ATOM 968 C C . PHE A 1 123 ? 14.440 -10.770 -3.964 1.00 89.31 123 PHE A C 1
ATOM 970 O O . PHE A 1 123 ? 13.642 -10.335 -3.141 1.00 89.31 123 PHE A O 1
ATOM 977 N N . GLU A 1 124 ? 15.752 -10.724 -3.742 1.00 90.62 124 GLU A N 1
ATOM 978 C CA . GLU A 1 124 ? 16.363 -10.192 -2.524 1.00 90.62 124 GLU A CA 1
ATOM 979 C C . GLU A 1 124 ? 16.165 -8.679 -2.316 1.00 90.62 124 GLU A C 1
ATOM 981 O O . GLU A 1 124 ? 16.402 -8.191 -1.213 1.00 90.62 124 GLU A O 1
ATOM 986 N N . TYR A 1 125 ? 15.723 -7.937 -3.338 1.00 93.00 125 TYR A N 1
ATOM 987 C CA . TYR A 1 125 ? 15.332 -6.526 -3.217 1.00 93.00 125 TYR A CA 1
ATOM 988 C C . TYR A 1 125 ? 13.813 -6.340 -3.179 1.00 93.00 125 TYR A C 1
ATOM 990 O O . TYR A 1 125 ? 13.337 -5.209 -3.084 1.00 93.00 125 TYR A O 1
ATOM 998 N N . TRP A 1 126 ? 13.023 -7.414 -3.281 1.00 92.81 126 TRP A N 1
ATOM 999 C CA . TRP A 1 126 ? 11.574 -7.276 -3.356 1.00 92.81 126 TRP A CA 1
ATOM 1000 C C . TRP A 1 126 ? 11.018 -6.695 -2.063 1.00 92.81 126 TRP A C 1
ATOM 1002 O O . TRP A 1 126 ? 11.231 -7.210 -0.963 1.00 92.81 126 TRP A O 1
ATOM 1012 N N . LYS A 1 127 ? 10.246 -5.626 -2.236 1.00 94.94 127 LYS A N 1
ATOM 1013 C CA . LYS A 1 127 ? 9.382 -5.051 -1.218 1.00 94.94 127 LYS A CA 1
ATOM 1014 C C . LYS A 1 127 ? 7.972 -5.048 -1.766 1.00 94.94 127 LYS A C 1
ATOM 1016 O O . LYS A 1 127 ? 7.779 -4.683 -2.920 1.00 94.94 127 LYS A O 1
ATOM 1021 N N . LEU A 1 128 ? 7.005 -5.463 -0.967 1.00 94.88 128 LEU A N 1
ATOM 1022 C CA . LEU A 1 128 ? 5.593 -5.424 -1.323 1.00 94.88 128 LEU A CA 1
ATOM 1023 C C . LEU A 1 128 ? 4.936 -4.335 -0.496 1.00 94.88 128 LEU A C 1
ATOM 1025 O O . LEU A 1 128 ? 5.076 -4.338 0.724 1.00 94.88 128 LEU A O 1
ATOM 1029 N N . ARG A 1 129 ? 4.237 -3.406 -1.146 1.00 95.19 129 ARG A N 1
ATOM 1030 C CA . ARG A 1 129 ? 3.428 -2.410 -0.443 1.00 95.19 129 ARG A CA 1
ATOM 1031 C C . ARG A 1 129 ? 1.985 -2.875 -0.434 1.00 95.19 129 ARG A C 1
ATOM 1033 O O . ARG A 1 129 ? 1.453 -3.183 -1.490 1.00 95.19 129 ARG A O 1
ATOM 1040 N N . PHE A 1 130 ? 1.355 -2.846 0.723 1.00 95.12 130 PHE A N 1
ATOM 1041 C CA . PHE A 1 130 ? -0.072 -3.069 0.907 1.00 95.12 130 PHE A CA 1
ATOM 1042 C C . PHE A 1 130 ? -0.679 -1.747 1.349 1.00 95.12 130 PHE A C 1
ATOM 1044 O O . PHE A 1 130 ? -0.123 -1.113 2.239 1.00 95.12 130 PHE A O 1
ATOM 1051 N N . SER A 1 131 ? -1.768 -1.302 0.728 1.00 93.00 131 SER A N 1
ATOM 1052 C CA . SER A 1 131 ? -2.421 -0.030 1.052 1.00 93.00 131 SER A CA 1
ATOM 1053 C C . SER A 1 131 ? -3.933 -0.207 1.164 1.00 93.00 131 SER A C 1
ATOM 1055 O O . SER A 1 131 ? -4.545 -0.775 0.263 1.00 93.00 131 SER A O 1
ATOM 1057 N N . SER A 1 132 ? -4.526 0.321 2.232 1.00 91.50 132 SER A N 1
ATOM 1058 C CA . SER A 1 132 ? -5.971 0.545 2.363 1.00 91.50 132 SER A CA 1
ATOM 1059 C C . SER A 1 132 ? -6.250 2.030 2.629 1.00 91.50 132 SER A C 1
ATOM 1061 O O . SER A 1 132 ? -5.330 2.852 2.592 1.00 91.50 132 SER A O 1
ATOM 1063 N N . GLU A 1 133 ? -7.505 2.407 2.887 1.00 85.88 133 GLU A N 1
ATOM 1064 C CA . GLU A 1 133 ? -7.848 3.788 3.266 1.00 85.88 133 GLU A CA 1
ATOM 1065 C C . GLU A 1 133 ? -7.333 4.181 4.661 1.00 85.88 133 GLU A C 1
ATOM 1067 O O . GLU A 1 133 ? -7.303 5.362 5.003 1.00 85.88 133 GLU A O 1
ATOM 1072 N N . ILE A 1 134 ? -6.960 3.198 5.484 1.00 85.75 134 ILE A N 1
ATOM 1073 C CA . ILE A 1 134 ? -6.642 3.384 6.905 1.00 85.75 134 ILE A CA 1
ATOM 1074 C C . ILE A 1 134 ? -5.140 3.311 7.157 1.00 85.75 134 ILE A C 1
ATOM 1076 O O . ILE A 1 134 ? -4.587 4.088 7.939 1.00 85.75 134 ILE A O 1
ATOM 1080 N N . MET A 1 135 ? -4.470 2.349 6.534 1.00 88.50 135 MET A N 1
ATOM 1081 C CA . MET A 1 135 ? -3.053 2.105 6.755 1.00 88.50 135 MET A CA 1
ATOM 1082 C C . MET A 1 135 ? -2.402 1.544 5.500 1.00 88.50 135 MET A C 1
ATOM 1084 O O . MET A 1 135 ? -3.058 0.965 4.634 1.00 88.50 135 MET A O 1
ATOM 1088 N N . SER A 1 136 ? -1.085 1.662 5.441 1.00 91.88 136 SER A N 1
ATOM 1089 C CA . SER A 1 136 ? -0.276 0.896 4.510 1.00 91.88 136 SER A CA 1
ATOM 1090 C C . SER A 1 136 ? 0.892 0.260 5.226 1.00 91.88 136 SER A C 1
ATOM 1092 O O . SER A 1 136 ? 1.265 0.643 6.329 1.00 91.88 136 SER A O 1
ATOM 1094 N N . PHE A 1 137 ? 1.485 -0.745 4.607 1.00 93.38 137 PHE A N 1
ATOM 1095 C CA . PHE A 1 137 ? 2.724 -1.309 5.104 1.00 93.38 137 PHE A CA 1
ATOM 1096 C C . PHE A 1 137 ? 3.573 -1.841 3.972 1.00 93.38 137 PHE A C 1
ATOM 1098 O O . PHE A 1 137 ? 3.082 -2.171 2.890 1.00 93.38 137 PHE A O 1
ATOM 1105 N N . ILE A 1 138 ? 4.873 -1.902 4.227 1.00 94.38 138 ILE A N 1
ATOM 1106 C CA . ILE A 1 138 ? 5.854 -2.434 3.295 1.00 94.38 138 ILE A CA 1
ATOM 1107 C C . ILE A 1 138 ? 6.463 -3.686 3.910 1.00 94.38 138 ILE A C 1
ATOM 1109 O O . ILE A 1 138 ? 7.142 -3.608 4.932 1.00 94.38 138 ILE A O 1
ATOM 1113 N N . LEU A 1 139 ? 6.242 -4.827 3.265 1.00 93.00 139 LEU A N 1
ATOM 1114 C CA . LEU A 1 139 ? 6.898 -6.090 3.578 1.00 93.00 139 LEU A CA 1
ATOM 1115 C C . LEU A 1 139 ? 8.180 -6.208 2.756 1.00 93.00 139 LEU A C 1
ATOM 1117 O O . LEU A 1 139 ? 8.131 -6.255 1.527 1.00 93.00 139 LEU A O 1
ATOM 1121 N N . SER A 1 140 ? 9.323 -6.280 3.426 1.00 91.31 140 SER A N 1
ATOM 1122 C CA . SER A 1 140 ? 10.618 -6.559 2.809 1.00 91.31 140 SER A CA 1
ATOM 1123 C C . SER A 1 140 ? 10.889 -8.063 2.807 1.00 91.31 140 SER A C 1
ATOM 1125 O O . SER A 1 140 ? 10.949 -8.691 3.861 1.00 91.31 140 SER A O 1
ATOM 1127 N N . MET A 1 141 ? 11.089 -8.648 1.623 1.00 85.69 141 MET A N 1
ATOM 1128 C CA . MET A 1 141 ? 11.327 -10.093 1.475 1.00 85.69 141 MET A CA 1
ATOM 1129 C C . MET A 1 141 ? 12.735 -10.516 1.921 1.00 85.69 141 MET A C 1
ATOM 1131 O O . MET A 1 141 ? 12.982 -11.694 2.167 1.00 85.69 141 MET A O 1
ATOM 1135 N N . LYS A 1 142 ? 13.674 -9.568 2.016 1.00 83.25 142 LYS A N 1
ATOM 1136 C CA . LYS A 1 142 ? 15.075 -9.831 2.381 1.0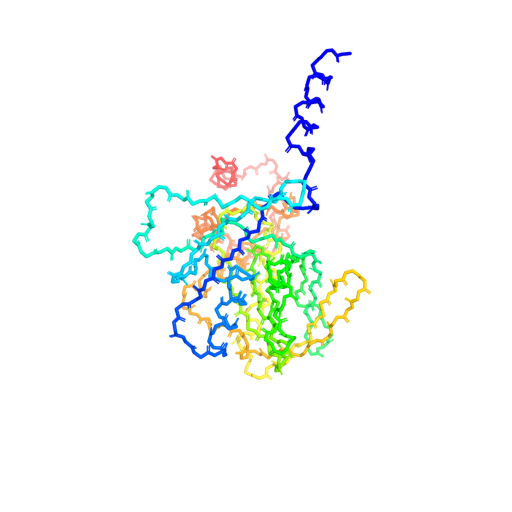0 83.25 142 LYS A CA 1
ATOM 1137 C C . LYS A 1 142 ? 15.234 -10.263 3.834 1.00 83.25 142 LYS A C 1
ATOM 1139 O O . LYS A 1 142 ? 16.044 -11.129 4.150 1.00 83.25 142 LYS A O 1
ATOM 1144 N N . ASP A 1 143 ? 14.506 -9.595 4.713 1.00 83.12 143 ASP A N 1
ATOM 1145 C CA . ASP A 1 143 ? 14.613 -9.697 6.164 1.00 83.12 143 ASP A CA 1
ATOM 1146 C C . ASP A 1 143 ? 13.272 -10.033 6.826 1.00 83.12 143 ASP A C 1
ATOM 1148 O O . ASP A 1 143 ? 13.206 -10.092 8.052 1.00 83.12 143 ASP A O 1
ATOM 1152 N N . ASN A 1 144 ? 12.224 -10.277 6.026 1.00 80.50 144 ASN A N 1
ATOM 1153 C CA . ASN A 1 144 ? 10.844 -10.490 6.468 1.00 80.50 144 ASN A CA 1
ATOM 1154 C C . ASN A 1 144 ? 10.364 -9.405 7.438 1.00 80.50 144 ASN A C 1
ATOM 1156 O O . ASN A 1 144 ? 9.575 -9.674 8.342 1.00 80.50 144 ASN A O 1
ATOM 1160 N N . ARG A 1 145 ? 10.864 -8.176 7.268 1.00 82.69 145 ARG A N 1
ATOM 1161 C CA . ARG A 1 145 ? 10.466 -7.044 8.098 1.00 82.69 145 ARG A CA 1
ATOM 1162 C C . ARG A 1 145 ? 9.277 -6.335 7.490 1.00 82.69 145 ARG A C 1
ATOM 1164 O O . ARG A 1 145 ? 9.230 -6.097 6.282 1.00 82.69 145 ARG A O 1
ATOM 1171 N N . VAL A 1 146 ? 8.353 -5.959 8.360 1.00 85.56 146 VAL A N 1
ATOM 1172 C CA . VAL A 1 146 ? 7.212 -5.121 8.024 1.00 85.56 146 VAL A CA 1
ATOM 1173 C C . VAL A 1 146 ? 7.499 -3.720 8.543 1.00 85.56 146 VAL A C 1
ATOM 1175 O O . VAL A 1 146 ? 7.887 -3.546 9.691 1.00 85.56 146 VAL A O 1
ATOM 1178 N N . ASN A 1 147 ? 7.336 -2.719 7.687 1.00 84.81 147 ASN A N 1
ATOM 1179 C CA . ASN A 1 147 ? 7.329 -1.320 8.096 1.00 84.81 147 ASN A CA 1
ATOM 1180 C C . ASN A 1 147 ? 5.914 -0.782 7.900 1.00 84.81 147 ASN A C 1
ATOM 1182 O O . ASN A 1 147 ? 5.458 -0.673 6.757 1.00 84.81 147 ASN A O 1
ATOM 1186 N N . MET A 1 148 ? 5.218 -0.513 9.003 1.00 85.00 148 MET A N 1
ATOM 1187 C CA . MET A 1 148 ? 3.845 -0.020 8.982 1.00 85.00 148 MET A CA 1
ATOM 1188 C C . MET A 1 148 ? 3.843 1.503 8.835 1.00 85.00 148 MET A C 1
ATOM 1190 O O . MET A 1 148 ? 4.604 2.214 9.488 1.00 85.00 148 MET A O 1
ATOM 1194 N N . ASN A 1 149 ? 2.932 2.018 8.019 1.00 84.31 149 ASN A N 1
ATOM 1195 C CA . ASN A 1 149 ? 2.613 3.431 7.930 1.00 84.31 149 ASN A CA 1
ATOM 1196 C C . ASN A 1 149 ? 1.125 3.647 8.209 1.00 84.31 149 ASN A C 1
ATOM 1198 O O . ASN A 1 149 ? 0.257 2.926 7.716 1.00 84.31 149 ASN A O 1
ATOM 1202 N N . LEU A 1 150 ? 0.819 4.664 9.006 1.00 81.44 150 LEU A N 1
ATOM 1203 C CA . LEU A 1 150 ? -0.561 5.037 9.283 1.00 81.44 150 LEU A CA 1
ATOM 1204 C C . LEU A 1 150 ? -0.975 6.096 8.266 1.00 81.44 150 LEU A C 1
ATOM 1206 O O . LEU A 1 150 ? -0.514 7.236 8.316 1.00 81.44 150 LEU A O 1
ATOM 1210 N N . ASP A 1 151 ? -1.844 5.695 7.342 1.00 79.25 151 ASP A N 1
ATOM 1211 C CA . ASP A 1 151 ? -2.345 6.552 6.265 1.00 79.25 151 ASP A CA 1
ATOM 1212 C C . ASP A 1 151 ? -3.682 7.215 6.618 1.00 79.25 151 ASP A C 1
ATOM 1214 O O . ASP A 1 151 ? -4.284 7.898 5.787 1.00 79.25 151 ASP A O 1
ATOM 1218 N N . LEU A 1 152 ? -4.117 7.060 7.872 1.00 73.31 152 LEU A N 1
ATOM 1219 C CA . LEU A 1 152 ? -5.265 7.741 8.451 1.00 73.31 152 LEU A CA 1
ATOM 1220 C C . LEU A 1 152 ? -5.278 9.223 8.025 1.00 73.31 152 LEU A C 1
ATOM 1222 O O . LEU A 1 152 ? -4.339 9.971 8.305 1.00 73.31 152 LEU A O 1
ATOM 1226 N N . PHE A 1 153 ? -6.375 9.653 7.393 1.00 67.25 153 PHE A N 1
ATOM 1227 C CA . PHE A 1 153 ? -6.619 11.035 6.941 1.00 67.25 153 PHE A CA 1
ATOM 1228 C C . PHE A 1 153 ? -5.672 11.534 5.826 1.00 67.25 153 PHE A C 1
ATOM 1230 O O . PHE A 1 153 ? -5.647 12.732 5.552 1.00 67.25 153 PHE A O 1
ATOM 1237 N N . GLN A 1 154 ? -4.919 10.663 5.132 1.00 74.06 154 GLN A N 1
ATOM 1238 C CA . GLN A 1 154 ? -4.155 11.074 3.938 1.00 74.06 154 GLN A CA 1
ATOM 1239 C C . GLN A 1 154 ? -5.048 11.358 2.721 1.00 74.06 154 GLN A C 1
ATOM 1241 O O . GLN A 1 154 ? -4.652 12.104 1.824 1.00 74.06 154 GLN A O 1
ATOM 1246 N N . SER A 1 155 ? -6.251 10.782 2.682 1.00 75.19 155 SER A N 1
ATOM 1247 C CA . SER A 1 155 ? -7.268 11.069 1.669 1.00 75.19 155 SER A CA 1
ATOM 1248 C C . SER A 1 155 ? -8.611 11.340 2.326 1.00 75.19 155 SER A C 1
ATOM 1250 O O . SER A 1 155 ? -8.985 10.602 3.231 1.00 75.19 155 SER A O 1
ATOM 1252 N N . ASP A 1 156 ? -9.352 12.329 1.833 1.00 82.06 156 ASP A N 1
ATOM 1253 C CA . ASP A 1 156 ? -10.661 12.727 2.369 1.00 82.06 156 ASP A CA 1
ATOM 1254 C C . ASP A 1 156 ? -11.813 11.872 1.809 1.00 82.06 156 ASP A C 1
ATOM 1256 O O . ASP A 1 156 ? -12.816 12.373 1.309 1.00 82.06 156 ASP A O 1
ATOM 1260 N N . LYS A 1 157 ? -11.618 10.551 1.790 1.00 85.25 157 LYS A N 1
ATOM 1261 C CA . LYS A 1 157 ? -12.624 9.605 1.299 1.00 85.25 157 LYS A CA 1
ATOM 1262 C C . LYS A 1 157 ? -13.610 9.255 2.420 1.00 85.25 157 LYS A C 1
ATOM 1264 O O . LYS A 1 157 ? -13.170 9.165 3.565 1.00 85.25 157 LYS A O 1
ATOM 1269 N N . PRO A 1 158 ? -14.896 9.016 2.112 1.00 85.12 158 PRO A N 1
ATOM 1270 C CA . PRO A 1 158 ? -15.843 8.481 3.086 1.00 85.12 158 PRO A CA 1
ATOM 1271 C C . PRO A 1 158 ? -15.393 7.104 3.586 1.00 85.12 158 PRO A C 1
ATOM 1273 O O . PRO A 1 158 ? -15.019 6.244 2.787 1.00 85.12 158 PRO A O 1
ATOM 1276 N N . ILE A 1 159 ? -15.397 6.905 4.906 1.00 86.62 159 ILE A N 1
ATOM 1277 C CA . ILE A 1 159 ? -15.060 5.634 5.557 1.00 86.62 159 ILE A CA 1
ATOM 1278 C C . ILE A 1 159 ? -16.101 5.358 6.644 1.00 86.62 159 ILE A C 1
ATOM 1280 O O . ILE A 1 159 ? -16.446 6.252 7.417 1.00 86.62 159 ILE A O 1
ATOM 1284 N N . GLY A 1 160 ? -16.576 4.113 6.729 1.00 86.06 160 GLY A N 1
ATOM 1285 C CA . GLY A 1 160 ? -17.480 3.668 7.791 1.00 86.06 160 GLY A CA 1
ATOM 1286 C C . GLY A 1 160 ? -16.880 3.874 9.184 1.00 86.06 160 GLY A C 1
ATOM 1287 O O . GLY A 1 160 ? -15.742 3.470 9.461 1.00 86.06 160 GLY A O 1
ATOM 1288 N N . ILE A 1 161 ? -17.645 4.493 10.082 1.00 83.62 161 ILE A N 1
ATOM 1289 C CA . ILE A 1 161 ? -17.214 4.778 11.457 1.00 83.62 161 ILE A CA 1
ATOM 1290 C C . ILE A 1 161 ? -16.832 3.498 12.196 1.00 83.62 161 ILE A C 1
ATOM 1292 O O . ILE A 1 161 ? -15.850 3.495 12.934 1.00 83.62 161 ILE A O 1
ATOM 1296 N N . SER A 1 162 ? -17.530 2.383 11.969 1.00 82.69 162 SER A N 1
ATOM 1297 C CA . SER A 1 162 ? -17.198 1.116 12.625 1.00 82.69 162 SER A CA 1
ATOM 1298 C C . SER A 1 162 ? -15.809 0.607 12.220 1.00 82.69 162 SER A C 1
ATOM 1300 O O . SER A 1 162 ? -15.055 0.111 13.065 1.00 82.69 162 SER A O 1
ATOM 1302 N N . LYS A 1 163 ? -15.437 0.782 10.943 1.00 86.25 163 LYS A N 1
ATOM 1303 C CA . LYS A 1 163 ? -14.114 0.448 10.403 1.00 86.25 163 LYS A CA 1
ATOM 1304 C C . LYS A 1 163 ? -13.046 1.340 11.040 1.00 86.25 163 LYS A C 1
ATOM 1306 O O . LYS A 1 163 ? -12.039 0.831 11.534 1.00 86.25 163 LYS A O 1
ATOM 1311 N N . LEU A 1 164 ? -13.302 2.650 11.108 1.00 87.25 164 LEU A N 1
ATOM 1312 C CA . LEU A 1 164 ? -12.409 3.619 11.749 1.00 87.25 164 LEU A CA 1
ATOM 1313 C C . LEU A 1 164 ? -12.209 3.318 13.239 1.00 87.25 164 LEU A C 1
ATOM 1315 O O . LEU A 1 164 ? -11.074 3.305 13.707 1.00 87.25 164 LEU A O 1
ATOM 1319 N N . SER A 1 165 ? -13.274 3.031 13.988 1.00 84.75 165 SER A N 1
ATOM 1320 C CA . SER A 1 165 ? -13.185 2.735 15.421 1.00 84.75 165 SER A CA 1
ATOM 1321 C C . SER A 1 165 ? -12.420 1.445 15.707 1.00 84.75 165 SER A C 1
ATOM 1323 O O . SER A 1 165 ? -11.584 1.425 16.611 1.00 84.75 165 SER A O 1
ATOM 1325 N N . LYS A 1 166 ? -12.627 0.384 14.912 1.00 85.31 166 LYS A N 1
ATOM 1326 C CA . LYS A 1 166 ? -11.816 -0.844 15.010 1.00 85.31 166 LYS A CA 1
ATOM 1327 C C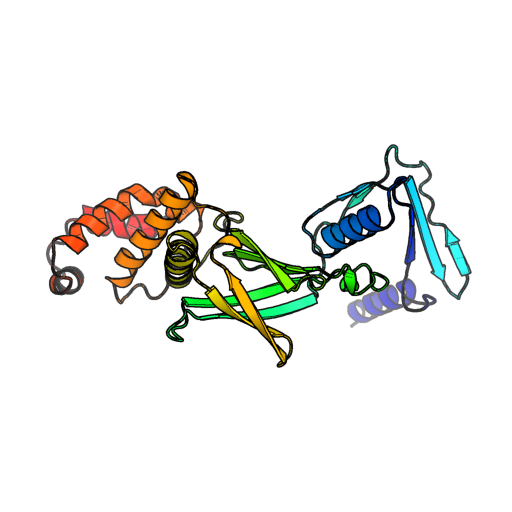 . LYS A 1 166 ? -10.339 -0.557 14.743 1.00 85.31 166 LYS A C 1
ATOM 1329 O O . LYS A 1 166 ? -9.486 -0.993 15.512 1.00 85.31 166 LYS A O 1
ATOM 1334 N N . ALA A 1 167 ? -10.039 0.221 13.703 1.00 88.12 167 ALA A N 1
ATOM 1335 C CA . ALA A 1 167 ? -8.673 0.619 13.390 1.00 88.12 167 ALA A CA 1
ATOM 1336 C C . ALA A 1 167 ? -8.032 1.461 14.500 1.00 88.12 167 ALA A C 1
ATOM 1338 O O . ALA A 1 167 ? -6.885 1.216 14.861 1.00 88.12 167 ALA A O 1
ATOM 1339 N N . ALA A 1 168 ? -8.762 2.423 15.070 1.00 88.12 168 ALA A N 1
ATOM 1340 C CA . ALA A 1 168 ? -8.252 3.272 16.140 1.00 88.12 168 ALA A CA 1
ATOM 1341 C C . ALA A 1 168 ? -7.908 2.461 17.397 1.00 88.12 168 ALA A C 1
ATOM 1343 O O . ALA A 1 168 ? -6.804 2.596 17.931 1.00 88.12 168 ALA A O 1
ATOM 1344 N N . ASN A 1 169 ? -8.802 1.550 17.797 1.00 85.38 169 ASN A N 1
ATOM 1345 C CA . ASN A 1 169 ? -8.568 0.629 18.907 1.00 85.38 169 ASN A CA 1
ATOM 1346 C C . ASN A 1 169 ? -7.330 -0.244 18.663 1.00 85.38 169 ASN A C 1
ATOM 1348 O O . ASN A 1 169 ? -6.489 -0.391 19.551 1.00 85.38 169 ASN A O 1
ATOM 1352 N N . PHE A 1 170 ? -7.188 -0.784 17.449 1.00 87.56 170 PHE A N 1
ATOM 1353 C CA . PHE A 1 170 ? -6.015 -1.561 17.065 1.00 87.56 170 PHE A CA 1
ATOM 1354 C C . PHE A 1 170 ? -4.721 -0.740 17.146 1.00 87.56 170 PHE A C 1
ATOM 1356 O O . PHE A 1 170 ? -3.763 -1.183 17.775 1.00 87.56 170 PHE A O 1
ATOM 1363 N N . ILE A 1 171 ? -4.699 0.467 16.573 1.00 88.19 171 ILE A N 1
ATOM 1364 C CA . ILE A 1 171 ? -3.521 1.350 16.567 1.00 88.19 171 ILE A CA 1
ATOM 1365 C C . ILE A 1 171 ? -3.115 1.738 17.989 1.00 88.19 171 ILE A C 1
ATOM 1367 O O . ILE A 1 171 ? -1.926 1.775 18.308 1.00 88.19 171 ILE A O 1
ATOM 1371 N N . ARG A 1 172 ? -4.079 2.011 18.876 1.00 86.00 172 ARG A N 1
ATOM 1372 C CA . ARG A 1 172 ? -3.764 2.239 20.290 1.00 86.00 172 ARG A CA 1
ATOM 1373 C C . ARG A 1 172 ? -3.139 1.006 20.913 1.00 86.00 172 ARG A C 1
ATOM 1375 O O . ARG A 1 172 ? -2.076 1.112 21.522 1.00 86.00 172 ARG A O 1
ATOM 1382 N N . HIS A 1 173 ? -3.776 -0.149 20.757 1.00 83.06 173 HIS A N 1
ATOM 1383 C CA . HIS A 1 173 ? -3.300 -1.393 21.347 1.00 83.06 173 HIS A CA 1
ATOM 1384 C C . HIS A 1 173 ? -1.887 -1.763 20.864 1.00 83.06 173 HIS A C 1
ATOM 1386 O O . HIS A 1 173 ? -1.051 -2.183 21.669 1.00 83.06 173 HIS A O 1
ATOM 1392 N N . SER A 1 174 ? -1.594 -1.523 19.581 1.00 80.38 174 SER A N 1
ATOM 1393 C CA . SER A 1 174 ? -0.297 -1.819 18.972 1.00 80.38 174 SER A CA 1
ATOM 1394 C C . SER A 1 174 ? 0.838 -0.894 19.405 1.00 80.38 174 SER A C 1
ATOM 1396 O O . SER A 1 174 ? 1.991 -1.290 19.305 1.00 80.38 174 SER A O 1
ATOM 1398 N N . THR A 1 175 ? 0.550 0.298 19.927 1.00 75.38 175 THR A N 1
ATOM 1399 C CA . THR A 1 175 ? 1.568 1.323 20.242 1.00 75.38 175 THR A CA 1
ATOM 1400 C C . THR A 1 175 ? 1.737 1.596 21.736 1.00 75.38 175 THR A C 1
ATOM 1402 O O . THR A 1 175 ? 2.769 2.116 22.151 1.00 75.38 175 THR A O 1
ATOM 1405 N N . THR A 1 176 ? 0.739 1.253 22.555 1.00 70.38 176 THR A N 1
ATOM 1406 C CA . THR A 1 176 ? 0.790 1.409 24.024 1.00 70.38 176 THR A CA 1
ATOM 1407 C C . THR A 1 176 ? 1.441 0.234 24.742 1.00 70.38 176 THR A C 1
ATOM 1409 O O . THR A 1 176 ? 1.870 0.381 25.886 1.00 70.38 176 THR A O 1
ATOM 1412 N N . SER A 1 177 ? 1.540 -0.917 24.082 1.00 65.50 177 SER A N 1
ATOM 1413 C CA . SER A 1 177 ? 2.060 -2.137 24.687 1.00 65.50 177 SER A CA 1
ATOM 1414 C C . SER A 1 177 ? 3.535 -2.335 24.315 1.00 65.50 177 SER A C 1
ATOM 1416 O O . SER A 1 177 ? 3.875 -2.628 23.163 1.00 65.50 177 SER A O 1
ATOM 1418 N N . GLU A 1 178 ? 4.435 -2.161 25.284 1.00 66.75 178 GLU A N 1
ATOM 1419 C CA . GLU A 1 178 ? 5.859 -2.449 25.087 1.00 66.75 178 GLU A CA 1
ATOM 1420 C C . GLU A 1 178 ? 6.048 -3.953 24.804 1.00 66.75 178 GLU A C 1
ATOM 1422 O O . GLU A 1 178 ? 5.633 -4.793 25.598 1.00 66.75 178 GLU A O 1
ATOM 1427 N N . ASN A 1 179 ? 6.685 -4.291 23.675 1.00 74.44 179 ASN A N 1
ATOM 1428 C CA . ASN A 1 179 ? 7.030 -5.661 23.255 1.00 74.44 179 ASN A CA 1
ATOM 1429 C C . ASN A 1 179 ? 5.863 -6.641 23.016 1.00 74.44 179 ASN A C 1
ATOM 1431 O O . ASN A 1 179 ? 6.012 -7.831 23.285 1.00 74.44 179 ASN A O 1
ATOM 1435 N N . VAL A 1 180 ? 4.737 -6.192 22.460 1.00 83.12 180 VAL A N 1
ATOM 1436 C CA . VAL A 1 180 ? 3.691 -7.127 22.005 1.00 83.12 180 VAL A CA 1
ATOM 1437 C C . VAL A 1 180 ? 3.992 -7.622 20.595 1.00 83.12 180 VAL A C 1
ATOM 1439 O O . VAL A 1 180 ? 4.388 -6.846 19.718 1.00 83.12 180 VAL A O 1
ATOM 1442 N N . THR A 1 181 ? 3.795 -8.923 20.384 1.00 87.50 181 THR A N 1
ATOM 1443 C CA . THR A 1 181 ? 3.854 -9.557 19.067 1.00 87.50 181 THR A CA 1
ATOM 1444 C C . THR A 1 181 ? 2.444 -9.866 18.585 1.00 87.50 181 THR A C 1
ATOM 1446 O O . THR A 1 181 ? 1.673 -10.540 19.262 1.00 87.50 181 THR A O 1
ATOM 1449 N N . PHE A 1 182 ? 2.126 -9.416 17.377 1.00 89.88 182 PHE A N 1
ATOM 1450 C CA . PHE A 1 182 ? 0.884 -9.745 16.692 1.00 89.88 182 PHE A CA 1
ATOM 1451 C C . PHE A 1 182 ? 1.156 -10.759 15.592 1.00 89.88 182 PHE A C 1
ATOM 1453 O O . PHE A 1 182 ? 2.218 -10.760 14.960 1.00 89.88 182 PHE A O 1
ATOM 1460 N N . LYS A 1 183 ? 0.168 -11.609 15.335 1.00 92.88 183 LYS A N 1
ATOM 1461 C CA . LYS A 1 183 ? 0.156 -12.467 14.156 1.00 92.88 183 LYS A CA 1
ATOM 1462 C C . LYS A 1 183 ? -0.584 -11.730 13.044 1.00 92.88 183 LYS A C 1
ATOM 1464 O O . LYS A 1 183 ? -1.722 -11.313 13.237 1.00 92.88 183 LYS A O 1
ATOM 1469 N N . MET A 1 184 ? 0.067 -11.568 11.900 1.00 93.75 184 MET A N 1
ATOM 1470 C CA . MET A 1 184 ? -0.500 -10.994 10.686 1.00 93.75 184 MET A CA 1
ATOM 1471 C C . MET A 1 184 ? -0.607 -12.085 9.622 1.00 93.75 184 MET A C 1
ATOM 1473 O O . MET A 1 184 ? 0.382 -12.722 9.267 1.00 93.75 184 MET A O 1
ATOM 1477 N N . GLU A 1 185 ? -1.805 -12.278 9.091 1.00 95.44 185 GLU A N 1
ATOM 1478 C CA . GLU A 1 185 ? -2.090 -13.182 7.984 1.00 95.44 185 GLU A CA 1
ATOM 1479 C C . GLU A 1 185 ? -2.453 -12.353 6.753 1.00 95.44 185 GLU A C 1
ATOM 1481 O O . GLU A 1 185 ? -3.384 -11.551 6.789 1.00 95.44 185 GLU A O 1
ATOM 1486 N N . ILE A 1 186 ? -1.711 -12.540 5.663 1.00 95.44 186 ILE A N 1
ATOM 1487 C CA . ILE A 1 186 ? -1.932 -11.859 4.384 1.00 95.44 186 ILE A CA 1
ATOM 1488 C C . ILE A 1 186 ? -2.366 -12.904 3.365 1.00 95.44 186 ILE A C 1
ATOM 1490 O O . ILE A 1 186 ? -1.592 -13.803 3.036 1.00 95.44 186 ILE A O 1
ATOM 1494 N N . THR A 1 187 ? -3.577 -12.782 2.832 1.00 95.69 187 THR A N 1
ATOM 1495 C CA . THR A 1 187 ? -4.123 -13.719 1.847 1.00 95.69 187 THR A CA 1
ATOM 1496 C C . THR A 1 187 ? -4.186 -13.080 0.465 1.00 95.69 187 THR A C 1
ATOM 1498 O O . THR A 1 187 ? -4.901 -12.109 0.257 1.00 95.69 187 THR A O 1
ATOM 1501 N N . ILE A 1 188 ? -3.457 -13.654 -0.496 1.00 93.56 188 ILE A N 1
ATOM 1502 C CA . ILE A 1 188 ? -3.443 -13.248 -1.910 1.00 93.56 188 ILE A CA 1
ATOM 1503 C C . ILE A 1 188 ? -3.752 -14.482 -2.758 1.00 93.56 188 ILE A C 1
ATOM 1505 O O . ILE A 1 188 ? -3.038 -15.482 -2.672 1.00 93.56 188 ILE A O 1
ATOM 1509 N N . ASN A 1 189 ? -4.777 -14.434 -3.615 1.00 90.00 189 ASN A N 1
ATOM 1510 C CA . ASN A 1 189 ? -5.128 -15.535 -4.531 1.00 90.00 189 ASN A CA 1
ATOM 1511 C C . ASN A 1 189 ? -5.210 -16.917 -3.837 1.00 90.00 189 ASN A C 1
ATOM 1513 O O . ASN A 1 189 ? -4.629 -17.897 -4.314 1.00 90.00 189 ASN A O 1
ATOM 1517 N N . ASN A 1 190 ? -5.902 -16.994 -2.694 1.00 87.62 190 ASN A N 1
ATOM 1518 C CA . ASN A 1 190 ? -6.041 -18.194 -1.847 1.00 87.62 190 ASN A CA 1
ATOM 1519 C C . ASN A 1 190 ? -4.725 -18.747 -1.268 1.00 87.62 190 ASN A C 1
ATOM 1521 O O . ASN A 1 190 ? -4.669 -19.903 -0.847 1.00 87.62 190 ASN A O 1
ATOM 1525 N N . ARG A 1 191 ? -3.653 -17.951 -1.251 1.00 91.81 191 ARG A N 1
ATOM 1526 C CA . ARG A 1 191 ? -2.410 -18.271 -0.547 1.00 91.81 191 ARG A CA 1
ATOM 1527 C C . ARG A 1 191 ? -2.251 -17.324 0.623 1.00 91.81 191 ARG A C 1
ATOM 1529 O O . ARG A 1 191 ? -2.277 -16.113 0.427 1.00 91.81 191 ARG A O 1
ATOM 1536 N N . THR A 1 192 ? -2.045 -17.888 1.803 1.00 93.12 192 THR A N 1
ATOM 1537 C CA . THR A 1 192 ? -1.866 -17.120 3.032 1.00 93.12 192 THR A CA 1
ATOM 1538 C C . THR A 1 192 ? -0.399 -17.127 3.432 1.00 93.12 192 THR A C 1
ATOM 1540 O O . THR A 1 192 ? 0.231 -18.184 3.512 1.00 93.12 192 THR A O 1
ATOM 1543 N N . LEU A 1 193 ? 0.142 -15.935 3.651 1.00 92.19 193 LEU A N 1
ATOM 1544 C CA . LEU A 1 193 ? 1.430 -15.707 4.280 1.00 92.19 193 LEU A CA 1
ATOM 1545 C C . LEU A 1 193 ? 1.188 -15.333 5.740 1.00 92.19 193 LEU A C 1
ATOM 1547 O O . LEU A 1 193 ? 0.384 -14.450 6.025 1.00 92.19 193 LEU A O 1
ATOM 1551 N N . GLU A 1 194 ? 1.905 -15.988 6.641 1.00 93.06 194 GLU A N 1
ATOM 1552 C CA . GLU A 1 194 ? 1.875 -15.695 8.069 1.00 93.06 194 GLU A CA 1
ATOM 1553 C C . GLU A 1 194 ? 3.143 -14.935 8.464 1.00 93.06 194 GLU A C 1
ATOM 1555 O O . GLU A 1 194 ? 4.255 -15.332 8.106 1.00 93.06 194 GLU A O 1
ATOM 1560 N N . LEU A 1 195 ? 2.964 -13.835 9.191 1.00 91.31 195 LEU A N 1
ATOM 1561 C CA . LEU A 1 195 ? 4.021 -12.959 9.674 1.00 91.31 195 LEU A CA 1
ATOM 1562 C C . LEU A 1 195 ? 3.820 -12.676 11.161 1.00 91.31 195 LEU A C 1
ATOM 1564 O O . LEU A 1 195 ? 2.695 -12.542 11.642 1.00 91.31 195 LEU A O 1
ATOM 1568 N N . HIS A 1 196 ? 4.930 -12.521 11.873 1.00 90.25 196 HIS A N 1
ATOM 1569 C CA . HIS A 1 196 ? 4.933 -11.957 13.215 1.00 90.25 196 HIS A CA 1
ATOM 1570 C C . HIS A 1 196 ? 5.393 -10.509 13.116 1.00 90.25 196 HIS A C 1
ATOM 1572 O O . HIS A 1 196 ? 6.488 -10.247 12.622 1.00 90.25 196 HIS A O 1
ATOM 1578 N N . ILE A 1 197 ? 4.545 -9.590 13.564 1.00 89.81 197 ILE A N 1
ATOM 1579 C CA . ILE A 1 197 ? 4.856 -8.161 13.626 1.00 89.81 197 ILE A CA 1
ATOM 1580 C C . ILE A 1 197 ? 4.942 -7.728 15.085 1.00 89.81 197 ILE A C 1
ATOM 1582 O O . ILE A 1 197 ? 4.279 -8.292 15.956 1.00 89.81 197 ILE A O 1
ATOM 1586 N N . HIS A 1 198 ? 5.757 -6.725 15.357 1.00 88.19 198 HIS A N 1
ATOM 1587 C CA . HIS A 1 198 ? 6.006 -6.212 16.695 1.00 88.19 198 HIS A CA 1
ATOM 1588 C C . HIS A 1 198 ? 5.421 -4.810 16.851 1.00 88.19 198 HIS A C 1
ATOM 1590 O O . HIS A 1 198 ? 5.302 -4.063 15.881 1.00 88.19 198 HIS A O 1
ATOM 1596 N N . SER A 1 199 ? 5.113 -4.404 18.085 1.00 85.19 199 SER A N 1
ATOM 1597 C CA . SER A 1 199 ? 4.703 -3.020 18.367 1.00 85.19 199 SER A CA 1
ATOM 1598 C C . SER A 1 199 ? 5.724 -1.977 17.884 1.00 85.19 199 SER A C 1
ATOM 1600 O O . SER A 1 199 ? 5.343 -0.883 17.479 1.00 85.19 199 SER A O 1
ATOM 1602 N N . SER A 1 200 ? 7.013 -2.335 17.826 1.00 84.94 200 SER A N 1
ATOM 1603 C CA . SER A 1 200 ? 8.085 -1.492 17.276 1.00 84.94 200 SER A CA 1
ATOM 1604 C C . SER A 1 200 ? 8.009 -1.251 15.765 1.00 84.94 200 SER A C 1
ATOM 1606 O O . SER A 1 200 ? 8.696 -0.361 15.270 1.00 84.94 200 SER A O 1
ATOM 1608 N N . ASP A 1 201 ? 7.222 -2.043 15.034 1.00 86.12 201 ASP A N 1
ATOM 1609 C CA . ASP A 1 201 ? 7.045 -1.893 13.585 1.00 86.12 201 ASP A CA 1
ATOM 1610 C C . ASP A 1 201 ? 6.032 -0.785 13.240 1.00 86.12 201 ASP A C 1
ATOM 1612 O O . ASP A 1 201 ? 5.905 -0.401 12.075 1.00 86.12 201 ASP A O 1
ATOM 1616 N N . PHE A 1 202 ? 5.320 -0.260 14.249 1.00 84.81 202 PHE A N 1
ATOM 1617 C CA . PHE A 1 202 ? 4.379 0.850 14.125 1.00 84.81 202 PHE A CA 1
ATOM 1618 C C . PHE A 1 202 ? 5.054 2.195 14.412 1.00 84.81 202 PHE A C 1
ATOM 1620 O O . PHE A 1 202 ? 5.918 2.292 15.289 1.00 84.81 202 PHE A O 1
ATOM 1627 N N . PRO A 1 203 ? 4.636 3.275 13.727 1.00 83.38 203 PRO A N 1
ATOM 1628 C CA . PRO A 1 203 ? 5.108 4.608 14.061 1.00 83.38 203 PRO A CA 1
ATOM 1629 C C . PRO A 1 203 ? 4.631 5.004 15.471 1.00 83.38 203 PRO A C 1
ATOM 1631 O O . PRO A 1 203 ? 3.508 4.671 15.861 1.00 83.38 203 PRO A O 1
ATOM 1634 N N . PRO A 1 204 ? 5.445 5.748 16.243 1.00 82.50 204 PRO A N 1
ATOM 1635 C CA . PRO A 1 204 ? 5.049 6.197 17.571 1.00 82.50 204 PRO A CA 1
ATOM 1636 C C . PRO A 1 204 ? 3.851 7.148 17.487 1.00 82.50 204 PRO A C 1
ATOM 1638 O O . PRO A 1 204 ? 3.782 8.005 16.599 1.00 82.50 204 PRO A O 1
ATOM 1641 N N . ILE A 1 205 ? 2.928 7.049 18.448 1.00 83.19 205 ILE A N 1
ATOM 1642 C CA . ILE A 1 205 ? 1.804 7.981 18.512 1.00 83.19 205 ILE A CA 1
ATOM 1643 C C . ILE A 1 205 ? 2.293 9.350 18.990 1.00 83.19 205 ILE A C 1
ATOM 1645 O O . ILE A 1 205 ? 2.701 9.522 20.136 1.00 83.19 205 ILE A O 1
ATOM 1649 N N . ASN A 1 206 ? 2.198 10.344 18.109 1.00 84.56 206 ASN A N 1
ATOM 1650 C CA . ASN A 1 206 ? 2.386 11.748 18.463 1.00 84.56 206 ASN A CA 1
ATOM 1651 C C . ASN A 1 206 ? 1.075 12.381 18.975 1.00 84.56 206 ASN A C 1
ATOM 1653 O O . ASN A 1 206 ? -0.011 11.816 18.833 1.00 84.56 206 ASN A O 1
ATOM 1657 N N . ASP A 1 207 ? 1.154 13.589 19.537 1.00 83.19 207 ASP A N 1
ATOM 1658 C CA . ASP A 1 207 ? -0.010 14.289 20.102 1.00 83.19 207 ASP A CA 1
ATOM 1659 C C . ASP A 1 207 ? -1.153 14.501 19.099 1.00 83.19 207 ASP A C 1
ATOM 1661 O O . ASP A 1 207 ? -2.327 14.488 19.474 1.00 83.19 207 ASP A O 1
ATOM 1665 N N . GLN A 1 208 ? -0.831 14.702 17.819 1.00 83.62 208 GLN A N 1
ATOM 1666 C CA . GLN A 1 208 ? -1.830 14.897 16.772 1.00 83.62 208 GLN A CA 1
ATOM 1667 C C . GLN A 1 208 ? -2.593 13.601 16.489 1.00 83.62 208 GLN A C 1
ATOM 1669 O O . GLN A 1 208 ? -3.824 13.604 16.492 1.00 83.62 208 GLN A O 1
ATOM 1674 N N . LEU A 1 209 ? -1.880 12.492 16.302 1.00 83.81 209 LEU A N 1
ATOM 1675 C CA . LEU A 1 209 ? -2.476 11.179 16.095 1.00 83.81 209 LEU A CA 1
ATOM 1676 C C . LEU A 1 209 ? -3.282 10.751 17.328 1.00 83.81 209 LEU A C 1
ATOM 1678 O O . LEU A 1 209 ? -4.399 10.270 17.183 1.00 83.81 209 LEU A O 1
ATOM 1682 N N . ASN A 1 210 ? -2.793 11.024 18.540 1.00 85.19 210 ASN A N 1
ATOM 1683 C CA . ASN A 1 210 ? -3.531 10.764 19.780 1.00 85.19 210 ASN A CA 1
ATOM 1684 C C . ASN A 1 210 ? -4.904 11.454 19.818 1.00 85.19 210 ASN A C 1
ATOM 1686 O O . ASN A 1 210 ? -5.895 10.838 20.224 1.00 85.19 210 ASN A O 1
ATOM 1690 N N . LYS A 1 211 ? -4.969 12.722 19.388 1.00 84.00 211 LYS A N 1
ATOM 1691 C CA . LYS A 1 211 ? -6.227 13.481 19.295 1.00 84.00 211 LYS A CA 1
ATOM 1692 C C . LYS A 1 211 ? -7.164 12.883 18.254 1.00 84.00 211 LYS A C 1
ATOM 1694 O O . LYS A 1 211 ? -8.341 12.698 18.543 1.00 84.00 211 LYS A O 1
ATOM 1699 N N . ILE A 1 212 ? -6.636 12.555 17.077 1.00 85.94 212 ILE A N 1
ATOM 1700 C CA . ILE A 1 212 ? -7.401 11.942 15.986 1.00 85.94 212 ILE A CA 1
ATOM 1701 C C . ILE A 1 212 ? -8.017 10.613 16.438 1.00 85.94 212 ILE A C 1
ATOM 1703 O O . ILE A 1 212 ? -9.226 10.428 16.322 1.00 85.94 212 ILE A O 1
ATOM 1707 N N . LEU A 1 213 ? -7.214 9.724 17.030 1.00 88.31 213 LEU A N 1
ATOM 1708 C CA . LEU A 1 213 ? -7.686 8.442 17.558 1.00 88.31 213 LEU A CA 1
ATOM 1709 C C . LEU A 1 213 ? -8.788 8.642 18.607 1.00 88.31 213 LEU A C 1
ATOM 1711 O O . LEU A 1 213 ? -9.805 7.961 18.563 1.00 88.31 213 LEU A O 1
ATOM 1715 N N . SER A 1 214 ? -8.639 9.635 19.492 1.00 86.88 214 SER A N 1
ATOM 1716 C CA . SER A 1 214 ? -9.655 9.948 20.505 1.00 86.88 214 SER A CA 1
ATOM 1717 C C . SER A 1 214 ? -10.980 10.418 19.899 1.00 86.88 214 SER A C 1
ATOM 1719 O O . SER A 1 214 ? -12.039 10.057 20.413 1.00 86.88 214 SER A O 1
ATOM 1721 N N . ILE A 1 215 ? -10.944 11.198 18.814 1.00 85.94 215 ILE A N 1
ATOM 1722 C CA . ILE A 1 215 ? -12.151 11.643 18.103 1.00 85.94 215 ILE A CA 1
ATOM 1723 C C . ILE A 1 215 ? -12.846 10.448 17.443 1.00 85.94 215 ILE A C 1
ATOM 1725 O O . ILE A 1 215 ? -14.055 10.297 17.595 1.00 85.94 215 ILE A O 1
ATOM 1729 N N . ILE A 1 216 ? -12.090 9.571 16.775 1.00 87.62 216 ILE A N 1
ATOM 1730 C CA . ILE A 1 216 ? -12.625 8.360 16.132 1.00 87.62 216 ILE A CA 1
ATOM 1731 C C . ILE A 1 216 ? -13.284 7.424 17.150 1.00 87.62 216 ILE A C 1
ATOM 1733 O O . ILE A 1 216 ? -14.353 6.873 16.896 1.00 87.62 216 ILE A O 1
ATOM 1737 N N . GLU A 1 217 ? -12.659 7.233 18.308 1.00 86.88 217 GLU A N 1
ATOM 1738 C CA . GLU A 1 217 ? -13.206 6.406 19.388 1.00 86.88 217 GLU A CA 1
ATOM 1739 C C . GLU A 1 217 ? -14.483 7.011 19.962 1.00 86.88 217 GLU A C 1
ATOM 1741 O O . GLU A 1 217 ? -15.461 6.306 20.190 1.00 86.88 217 GLU A O 1
ATOM 1746 N N . THR A 1 218 ? -14.486 8.330 20.157 1.00 84.00 218 THR A N 1
ATOM 1747 C CA . THR A 1 218 ? -15.659 9.072 20.627 1.00 84.00 218 THR A CA 1
ATOM 1748 C C . THR A 1 218 ? -16.810 8.938 19.636 1.00 84.00 218 THR A C 1
ATOM 1750 O O . THR A 1 218 ? -17.921 8.622 20.047 1.00 84.00 218 THR A O 1
ATOM 1753 N N . ALA A 1 219 ? -16.542 9.094 18.338 1.00 83.38 219 ALA A N 1
ATOM 1754 C CA . ALA A 1 219 ? -17.525 8.839 17.294 1.00 83.38 219 ALA A CA 1
ATOM 1755 C C . ALA A 1 219 ? -18.038 7.399 17.353 1.00 83.38 219 ALA A C 1
ATOM 1757 O O . ALA A 1 219 ? -19.244 7.196 17.420 1.00 83.38 219 ALA A O 1
ATOM 1758 N N . GLY A 1 220 ? -17.147 6.410 17.426 1.00 83.00 220 GLY A N 1
ATOM 1759 C CA . GLY A 1 220 ? -17.524 5.003 17.551 1.00 83.00 220 GLY A CA 1
ATOM 1760 C C . GLY A 1 220 ? -18.507 4.739 18.685 1.00 83.00 220 GLY A C 1
ATOM 1761 O O . GLY A 1 220 ? -19.547 4.127 18.460 1.00 83.00 220 GLY A O 1
ATOM 1762 N N . VAL A 1 221 ? -18.210 5.252 19.884 1.00 80.75 221 VAL A N 1
ATOM 1763 C CA . VAL A 1 221 ? -19.090 5.129 21.057 1.00 80.75 221 VAL A CA 1
ATOM 1764 C C . VAL A 1 221 ? -20.434 5.805 20.802 1.00 80.75 221 VAL A C 1
ATOM 1766 O O . VAL A 1 221 ? -21.468 5.160 20.963 1.00 80.75 221 VAL A O 1
ATOM 1769 N N . VAL A 1 222 ? -20.420 7.064 20.351 1.00 78.00 222 VAL A N 1
ATOM 1770 C CA . VAL A 1 222 ? -21.640 7.837 20.083 1.00 78.00 222 VAL A CA 1
ATOM 1771 C C . VAL A 1 222 ? -22.525 7.106 19.081 1.00 78.00 222 VAL A C 1
ATOM 1773 O O . VAL A 1 222 ? -23.670 6.810 19.397 1.00 78.00 222 VAL A O 1
ATOM 1776 N N . PHE A 1 223 ? -21.997 6.742 17.912 1.00 76.38 223 PHE A N 1
ATOM 1777 C CA . PHE A 1 223 ? -22.775 6.094 16.857 1.00 76.38 223 PHE A CA 1
ATOM 1778 C C . PHE A 1 223 ? -23.215 4.673 17.224 1.00 76.38 223 PHE A C 1
ATOM 1780 O O . PHE A 1 223 ? -24.316 4.277 16.856 1.00 76.38 223 PHE A O 1
ATOM 1787 N N . SER A 1 224 ? -22.426 3.929 18.008 1.00 72.44 224 SER A N 1
ATOM 1788 C CA . SER A 1 224 ? -22.846 2.615 18.520 1.00 72.44 224 SER A CA 1
ATOM 1789 C C . SER A 1 224 ? -24.009 2.685 19.516 1.00 72.44 224 SER A C 1
ATOM 1791 O O . SER A 1 224 ? -24.742 1.712 19.651 1.00 72.44 224 SER A O 1
ATOM 1793 N N . GLY A 1 225 ? -24.205 3.825 20.189 1.00 68.00 225 GLY A N 1
ATOM 1794 C CA . GLY A 1 225 ? -25.327 4.050 21.105 1.00 68.00 225 GLY A CA 1
ATOM 1795 C C . GLY A 1 225 ? -26.676 4.260 20.407 1.00 68.00 225 GLY A C 1
ATOM 1796 O O . GLY A 1 225 ? -27.705 4.315 21.077 1.00 68.00 225 GLY A O 1
ATOM 1797 N N . PHE A 1 226 ? -26.690 4.368 19.076 1.00 66.38 226 PHE A N 1
ATOM 1798 C CA . PHE A 1 226 ? -27.888 4.616 18.282 1.00 66.38 226 PHE A CA 1
ATOM 1799 C C . PHE A 1 226 ? -28.060 3.523 17.213 1.00 66.38 226 PHE A C 1
ATOM 1801 O O . PHE A 1 226 ? -27.538 3.633 16.104 1.00 66.38 226 PHE A O 1
ATOM 1808 N N . ASP A 1 227 ? -28.861 2.496 17.517 1.00 58.38 227 ASP A N 1
ATOM 1809 C CA . ASP A 1 227 ? -29.105 1.323 16.649 1.00 58.38 227 ASP A CA 1
ATOM 1810 C C . ASP A 1 227 ? -29.534 1.662 15.204 1.00 58.38 227 AS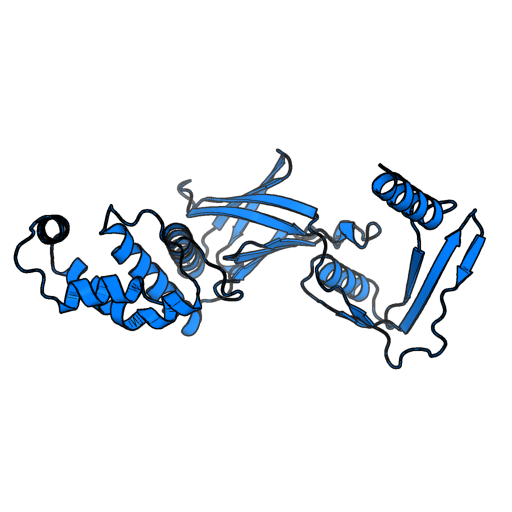P A C 1
ATOM 1812 O O . ASP A 1 227 ? -29.308 0.888 14.275 1.00 58.38 227 ASP A O 1
ATOM 1816 N N . GLN A 1 228 ? -30.141 2.832 14.990 1.00 57.59 228 GLN A N 1
ATOM 1817 C CA . GLN A 1 228 ? -30.594 3.306 13.677 1.00 57.59 228 GLN A CA 1
ATOM 1818 C C . GLN A 1 228 ? -29.465 3.767 12.734 1.00 57.59 228 GLN A C 1
ATOM 1820 O O . GLN A 1 228 ? -29.724 4.018 11.558 1.00 57.59 228 GLN A O 1
ATOM 1825 N N . PHE A 1 229 ? -28.226 3.882 13.219 1.00 55.78 229 PHE A N 1
ATOM 1826 C CA . PHE A 1 229 ? -27.096 4.458 12.481 1.00 55.78 229 PHE A CA 1
ATOM 1827 C C . PHE A 1 229 ? -26.013 3.429 12.136 1.00 55.78 229 PHE A C 1
ATOM 1829 O O . PHE A 1 229 ? -24.819 3.713 12.236 1.00 55.78 229 PHE A O 1
ATOM 1836 N N . ALA A 1 230 ? -26.433 2.230 11.721 1.00 55.16 230 ALA A N 1
ATOM 1837 C CA . ALA A 1 230 ? -25.536 1.152 11.316 1.00 55.16 230 ALA A CA 1
ATOM 1838 C C . ALA A 1 230 ? -24.517 1.626 10.255 1.00 55.16 230 ALA A C 1
ATOM 1840 O O . ALA A 1 230 ? -24.859 1.824 9.094 1.00 55.16 230 ALA A O 1
ATOM 1841 N N . ASP A 1 231 ? -23.273 1.799 10.709 1.00 73.25 231 ASP A N 1
ATOM 1842 C CA . ASP A 1 231 ? -22.057 2.136 9.956 1.00 73.25 231 ASP A CA 1
ATOM 1843 C C . ASP A 1 231 ? -22.156 3.345 9.011 1.00 73.25 231 ASP A C 1
ATOM 1845 O O . ASP A 1 231 ? -21.941 3.235 7.806 1.00 73.25 231 ASP A O 1
ATOM 1849 N N . ILE A 1 232 ? -22.455 4.523 9.571 1.00 81.94 232 ILE A N 1
ATOM 1850 C CA . ILE A 1 232 ? -22.377 5.793 8.835 1.00 81.94 232 ILE A CA 1
ATOM 1851 C C . ILE A 1 232 ? -20.971 5.980 8.249 1.00 81.94 232 ILE A C 1
ATOM 1853 O O . ILE A 1 232 ? -19.965 5.861 8.954 1.00 81.94 232 ILE A O 1
ATOM 1857 N N . GLU A 1 233 ? -20.920 6.317 6.962 1.00 85.25 233 GLU A N 1
ATOM 1858 C CA . GLU A 1 233 ? -19.702 6.763 6.295 1.00 85.25 233 GLU A CA 1
ATOM 1859 C C . GLU A 1 233 ? -19.468 8.245 6.587 1.00 85.25 233 GLU A C 1
ATOM 1861 O O . GLU A 1 233 ? -20.368 9.065 6.421 1.00 85.25 233 GLU A O 1
ATOM 1866 N N . VAL A 1 234 ? -18.254 8.583 7.017 1.00 82.44 234 VAL A N 1
ATOM 1867 C CA . VAL A 1 234 ? -17.835 9.969 7.261 1.00 82.44 234 VAL A CA 1
ATOM 1868 C C . VAL A 1 234 ? -16.520 10.241 6.568 1.00 82.44 234 VAL A C 1
ATOM 1870 O O . VAL A 1 234 ? -15.656 9.361 6.474 1.00 82.44 234 VAL A O 1
ATOM 1873 N N . THR A 1 235 ? -16.335 11.472 6.111 1.00 84.56 235 THR A N 1
ATOM 1874 C CA . THR A 1 235 ? -15.021 11.909 5.654 1.00 84.56 235 THR A CA 1
ATOM 1875 C C . THR A 1 235 ? -14.130 12.302 6.841 1.00 84.56 235 THR A C 1
ATOM 1877 O O . THR A 1 235 ? -14.607 12.787 7.876 1.00 84.56 235 THR A O 1
ATOM 1880 N N . PRO A 1 236 ? -12.806 12.118 6.720 1.00 81.56 236 PRO A N 1
ATOM 1881 C CA . PRO A 1 236 ? -11.793 12.738 7.566 1.00 81.56 236 PRO A CA 1
ATOM 1882 C C . PRO A 1 236 ? -12.091 14.193 7.962 1.00 81.56 236 PRO A C 1
ATOM 1884 O O . PRO A 1 236 ? -12.028 14.535 9.147 1.00 81.56 236 PRO A O 1
ATOM 1887 N N . THR A 1 237 ? -12.446 15.042 6.997 1.00 82.50 237 THR A N 1
ATOM 1888 C CA . THR A 1 237 ? -12.760 16.458 7.232 1.00 82.50 237 THR A CA 1
ATOM 1889 C C . THR A 1 237 ? -14.021 16.637 8.078 1.00 82.50 237 THR A C 1
ATOM 1891 O O . THR A 1 237 ? -14.001 17.400 9.052 1.00 82.50 237 THR A O 1
ATOM 1894 N N . GLU A 1 238 ? -15.102 15.919 7.759 1.00 82.56 238 GLU A N 1
ATOM 1895 C CA . GLU A 1 238 ? -16.352 15.953 8.529 1.00 82.56 238 GLU A CA 1
ATOM 1896 C C . GLU A 1 238 ? -16.112 15.545 9.979 1.00 82.56 238 GLU A C 1
ATOM 1898 O O . GLU A 1 238 ? -16.449 16.294 10.899 1.00 82.56 238 GLU A O 1
ATOM 1903 N N . LEU A 1 239 ? -15.454 14.405 10.196 1.00 82.44 239 LEU A N 1
ATOM 1904 C CA . LEU A 1 239 ? -15.215 13.863 11.529 1.00 82.44 239 LEU A CA 1
ATOM 1905 C C . LEU A 1 239 ? -14.446 14.850 12.420 1.00 82.44 239 LEU A C 1
ATOM 1907 O O . LEU A 1 239 ? -14.791 15.056 13.586 1.00 82.44 239 LEU A O 1
ATOM 1911 N N . MET A 1 240 ? -13.427 15.508 11.864 1.00 81.62 240 MET A N 1
ATOM 1912 C CA . MET A 1 240 ? -12.638 16.499 12.597 1.00 81.62 240 MET A CA 1
ATOM 1913 C C . MET A 1 240 ? -13.443 17.766 12.914 1.00 81.62 240 MET A C 1
ATOM 1915 O O . MET A 1 240 ? -13.310 18.316 14.015 1.00 81.62 240 MET A O 1
ATOM 1919 N N . SER A 1 241 ? -14.309 18.206 11.995 1.00 81.44 241 SER A N 1
ATOM 1920 C CA . SER A 1 241 ? -15.199 19.356 12.210 1.00 81.44 241 SER A CA 1
ATOM 1921 C C . SER A 1 241 ? -16.209 19.120 13.342 1.00 81.44 241 SER A C 1
ATOM 1923 O O . SER A 1 241 ? -16.571 20.057 14.052 1.00 81.44 241 SER A O 1
ATOM 1925 N N . GLN A 1 242 ? -16.584 17.858 13.574 1.00 80.44 242 GLN A N 1
ATOM 1926 C CA . GLN A 1 242 ? -17.545 17.441 14.598 1.00 80.44 242 GLN A CA 1
ATOM 1927 C C . GLN A 1 242 ? -16.893 17.068 15.941 1.00 80.44 242 GLN A C 1
ATOM 1929 O O . GLN A 1 242 ? -17.570 16.601 16.854 1.00 80.44 242 GLN A O 1
ATOM 1934 N N . SER A 1 243 ? -15.588 17.292 16.116 1.00 77.94 243 SER A N 1
ATOM 1935 C CA . SER A 1 243 ? -14.855 16.872 17.322 1.00 77.94 243 SER A CA 1
ATOM 1936 C C . SER A 1 243 ? -15.443 17.399 18.643 1.00 77.94 243 SER A C 1
ATOM 1938 O O . SER A 1 243 ? -15.612 16.626 19.585 1.00 77.94 243 SER A O 1
ATOM 1940 N N . ILE A 1 244 ? -15.797 18.688 18.720 1.00 74.38 244 ILE A N 1
ATOM 1941 C CA . ILE A 1 244 ? -16.425 19.294 19.911 1.00 74.38 244 ILE A CA 1
ATOM 1942 C C . ILE A 1 244 ? -17.832 18.711 20.162 1.00 74.38 244 ILE A C 1
ATOM 1944 O O . ILE A 1 244 ? -18.066 18.217 21.268 1.00 74.38 244 ILE A O 1
ATOM 1948 N N . PRO A 1 245 ? -18.748 18.711 19.169 1.00 76.00 245 PRO A N 1
ATOM 1949 C CA . PRO A 1 245 ? -20.026 18.000 19.229 1.00 76.00 245 PRO A CA 1
ATOM 1950 C C . PRO A 1 245 ? -19.944 16.577 19.789 1.00 76.00 245 PRO A C 1
ATOM 1952 O O . PRO A 1 245 ? -20.666 16.224 20.721 1.00 76.00 245 PRO A O 1
ATOM 1955 N N . LEU A 1 246 ? -19.029 15.772 19.249 1.00 77.62 246 LEU A N 1
ATOM 1956 C CA . LEU A 1 246 ? -18.848 14.373 19.624 1.00 77.62 246 LEU A CA 1
ATOM 1957 C C . LEU A 1 246 ? -18.413 14.225 21.085 1.00 77.62 246 LEU A C 1
ATOM 1959 O O . LEU A 1 246 ? -18.944 13.379 21.803 1.00 77.62 246 LEU A O 1
ATOM 1963 N N . MET A 1 247 ? -17.486 15.069 21.547 1.00 73.19 247 MET A N 1
ATOM 1964 C CA . MET A 1 247 ? -17.030 15.050 22.940 1.00 73.19 247 MET A CA 1
ATOM 1965 C C . MET A 1 247 ? -18.144 15.409 23.928 1.00 73.19 247 MET A C 1
ATOM 1967 O O . MET A 1 247 ? -18.228 14.793 24.988 1.00 73.19 247 MET A O 1
ATOM 1971 N N . MET A 1 248 ? -19.013 16.365 23.582 1.00 73.25 248 MET A N 1
ATOM 1972 C CA . MET A 1 248 ? -20.173 16.705 24.414 1.00 73.25 248 MET A CA 1
ATOM 1973 C C . MET A 1 248 ? -21.153 15.532 24.505 1.00 73.25 248 MET A C 1
ATOM 1975 O O . MET A 1 248 ? -21.559 15.166 25.603 1.00 73.25 248 MET A O 1
ATOM 1979 N N . MET A 1 249 ? -21.484 14.903 23.370 1.00 71.81 249 MET A N 1
ATOM 1980 C CA . MET A 1 249 ? -22.399 13.754 23.328 1.00 71.81 249 MET A CA 1
ATOM 1981 C C . MET A 1 249 ? -21.882 12.555 24.121 1.00 71.81 249 MET A C 1
ATOM 1983 O O . MET A 1 249 ? -22.654 11.911 24.825 1.00 71.81 249 MET A O 1
ATOM 1987 N N . LYS A 1 250 ? -20.576 12.280 24.063 1.00 73.19 250 LYS A N 1
ATOM 1988 C CA . LYS A 1 250 ? -19.973 11.233 24.891 1.00 73.19 250 LYS A CA 1
ATOM 1989 C C . LYS A 1 250 ? -20.152 11.504 26.387 1.00 73.19 250 LYS A C 1
ATOM 1991 O O . LYS A 1 250 ? -20.486 10.580 27.114 1.00 73.19 250 LYS A O 1
ATOM 1996 N N . GLY A 1 251 ? -19.998 12.755 26.829 1.00 70.62 251 GLY A N 1
ATOM 1997 C CA . GLY A 1 251 ? -20.255 13.132 28.223 1.00 70.62 251 GLY A CA 1
ATOM 1998 C C . GLY A 1 251 ? -21.679 12.793 28.678 1.00 70.62 251 GLY A C 1
ATOM 1999 O O . GLY A 1 251 ? -21.854 12.247 29.760 1.00 70.62 251 GLY A O 1
ATOM 2000 N N . PHE A 1 252 ? -22.683 13.026 27.826 1.00 67.31 252 PHE A N 1
ATOM 2001 C CA . PHE A 1 252 ? -24.070 12.642 28.118 1.00 67.31 252 PHE A CA 1
ATOM 2002 C C . PHE A 1 252 ? -24.268 11.120 28.178 1.00 67.31 252 PHE A C 1
ATOM 2004 O O . PHE A 1 252 ? -24.940 10.625 29.078 1.00 67.31 252 PHE A O 1
ATOM 2011 N N . LEU A 1 253 ? -23.660 10.372 27.252 1.00 66.56 253 LEU A N 1
ATOM 2012 C CA . LEU A 1 253 ? -23.741 8.905 27.224 1.00 66.56 253 LEU A CA 1
ATOM 2013 C C . LEU A 1 253 ? -23.057 8.242 28.426 1.00 66.56 253 LEU A C 1
ATOM 2015 O O . LEU A 1 253 ? -23.501 7.190 28.879 1.00 66.56 253 LEU A O 1
ATOM 2019 N N . ASP A 1 254 ? -21.983 8.845 28.935 1.00 66.06 254 ASP A N 1
ATOM 2020 C CA . ASP A 1 254 ? -21.271 8.349 30.113 1.00 66.06 254 ASP A CA 1
ATOM 2021 C C . ASP A 1 254 ? -22.063 8.619 31.418 1.00 66.06 254 ASP A C 1
ATOM 2023 O O . ASP A 1 254 ? -21.889 7.898 32.404 1.00 66.06 254 ASP A O 1
ATOM 2027 N N . GLU A 1 255 ? -22.949 9.627 31.436 1.00 58.41 255 GLU A N 1
ATOM 2028 C CA . GLU A 1 255 ? -23.765 10.013 32.601 1.00 58.41 255 GLU A CA 1
ATOM 2029 C C . GLU A 1 255 ? -25.148 9.328 32.653 1.00 58.41 255 GLU A C 1
ATOM 2031 O O . GLU A 1 255 ? -25.641 9.035 33.748 1.00 58.41 255 GLU A O 1
ATOM 2036 N N . GLU A 1 256 ? -25.766 9.011 31.510 1.00 52.00 256 GLU A N 1
ATOM 2037 C CA . GLU A 1 256 ? -27.073 8.344 31.439 1.00 52.00 256 GLU A CA 1
ATOM 2038 C C . GLU A 1 256 ? -26.951 6.891 30.955 1.00 52.00 256 GLU A C 1
ATOM 2040 O O . GLU A 1 256 ? -26.497 6.612 29.848 1.00 52.00 256 GLU A O 1
ATOM 2045 N N . GLN A 1 257 ? -27.421 5.927 31.759 1.00 45.88 257 GLN A N 1
ATOM 2046 C CA . GLN A 1 257 ? -27.565 4.542 31.298 1.00 45.88 257 GLN A CA 1
ATOM 2047 C C . GLN A 1 257 ? -28.440 4.512 30.032 1.00 45.88 257 GLN A C 1
ATOM 2049 O O . GLN A 1 257 ? -29.628 4.826 30.083 1.00 45.88 257 GLN A O 1
ATOM 2054 N N . VAL A 1 258 ? -27.824 4.082 28.925 1.00 44.84 258 VAL A N 1
ATOM 2055 C CA . VAL A 1 258 ? -28.270 4.007 27.514 1.00 44.84 258 VAL A CA 1
ATOM 2056 C C . VAL A 1 258 ? -29.743 3.606 27.273 1.00 44.84 258 VAL A C 1
ATOM 2058 O O . VAL A 1 258 ? -30.302 3.906 26.224 1.00 44.84 258 VAL A O 1
ATOM 2061 N N . ALA A 1 259 ? -30.430 3.007 28.248 1.00 41.19 259 ALA A N 1
ATOM 2062 C CA . ALA A 1 259 ? -31.841 2.632 28.164 1.00 41.19 259 ALA A CA 1
ATOM 2063 C C . ALA A 1 259 ? -32.825 3.812 27.981 1.00 41.19 259 ALA A C 1
ATOM 2065 O O . ALA A 1 259 ? -33.946 3.583 27.527 1.00 41.19 259 ALA A O 1
ATOM 2066 N N . HIS A 1 260 ? -32.447 5.056 28.304 1.00 40.38 260 HIS A N 1
ATOM 2067 C CA . HIS A 1 260 ? -33.357 6.207 28.191 1.00 40.38 260 HIS A CA 1
ATOM 2068 C C . HIS A 1 260 ? -33.324 6.935 26.839 1.00 40.38 260 HIS A C 1
ATOM 2070 O O . HIS A 1 260 ? -34.347 7.494 26.443 1.00 40.38 260 HIS A O 1
ATOM 2076 N N . ILE A 1 261 ? -32.230 6.882 26.076 1.00 41.84 261 ILE A N 1
ATOM 2077 C CA . ILE A 1 261 ? -32.094 7.688 24.848 1.00 41.84 261 ILE A CA 1
ATOM 2078 C C . ILE A 1 261 ? -32.966 7.142 23.710 1.00 41.84 261 ILE A C 1
ATOM 2080 O O . ILE A 1 261 ? -33.653 7.913 23.040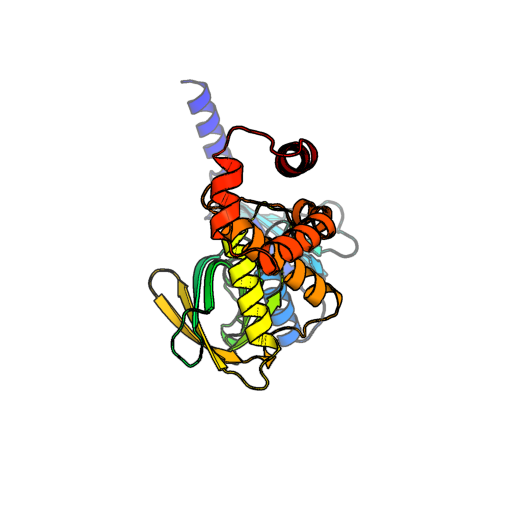 1.00 41.84 261 ILE A O 1
ATOM 2084 N N . SER A 1 262 ? -33.050 5.817 23.551 1.00 36.09 262 SER A N 1
ATOM 2085 C CA . SER A 1 262 ? -33.979 5.194 22.594 1.00 36.09 262 SER A CA 1
ATOM 2086 C C . SER A 1 262 ? -35.441 5.535 22.916 1.00 36.09 262 SER A C 1
ATOM 2088 O O . SER A 1 262 ? -36.238 5.755 22.010 1.00 36.09 262 SER A O 1
ATOM 2090 N N . SER A 1 263 ? -35.785 5.666 24.207 1.00 38.41 263 SER A N 1
ATOM 2091 C CA . SER A 1 263 ? -37.137 6.051 24.641 1.00 38.41 263 SER A CA 1
ATOM 2092 C C . SER A 1 263 ? -37.469 7.521 24.368 1.00 38.41 263 SER A C 1
ATOM 2094 O O . SER A 1 263 ? -38.625 7.829 24.098 1.00 38.41 263 SER A O 1
ATOM 2096 N N . ILE A 1 264 ? -36.462 8.404 24.385 1.00 40.97 264 ILE A N 1
ATOM 2097 C CA . ILE A 1 264 ? -36.607 9.836 24.086 1.00 40.97 264 ILE A CA 1
ATOM 2098 C C . ILE A 1 264 ? -36.831 10.058 22.584 1.00 40.97 264 ILE A C 1
ATOM 2100 O O . ILE A 1 264 ? -37.610 10.926 22.206 1.00 40.97 264 ILE A O 1
ATOM 2104 N N . ILE A 1 265 ? -36.195 9.255 21.723 1.00 42.69 265 ILE A N 1
ATOM 2105 C CA . ILE A 1 265 ? -36.369 9.333 20.261 1.00 42.69 265 ILE A CA 1
ATOM 2106 C C . ILE A 1 265 ? -37.742 8.785 19.826 1.00 42.69 265 ILE A C 1
ATOM 2108 O O . ILE A 1 265 ? -38.361 9.343 18.918 1.00 42.69 265 ILE A O 1
ATOM 2112 N N . ASP A 1 266 ? -38.251 7.743 20.494 1.00 40.50 266 ASP A N 1
ATOM 2113 C CA . ASP A 1 266 ? -39.575 7.163 20.214 1.00 40.50 266 ASP A CA 1
ATOM 2114 C C . ASP A 1 266 ? -40.743 7.928 20.870 1.00 40.50 266 ASP A C 1
ATOM 2116 O O . ASP A 1 266 ? -41.887 7.849 20.402 1.00 40.50 266 ASP A O 1
ATOM 2120 N N . SER A 1 267 ? -40.496 8.706 21.929 1.00 38.06 267 SER A N 1
ATOM 2121 C CA . SER A 1 267 ? -41.512 9.579 22.515 1.00 38.06 267 SER A CA 1
ATOM 2122 C C . SER A 1 267 ? -41.634 10.865 21.698 1.00 38.06 267 SER A C 1
ATOM 2124 O O . SER A 1 267 ? -40.834 11.785 21.821 1.00 38.06 267 SER A O 1
ATOM 2126 N N . LYS A 1 268 ? -42.683 10.958 20.876 1.00 40.50 268 LYS A N 1
ATOM 2127 C CA . LYS A 1 268 ? -43.077 12.153 20.100 1.00 40.50 268 LYS A CA 1
ATOM 2128 C C . LYS A 1 268 ? -43.405 13.415 20.926 1.00 40.50 268 LYS A C 1
ATOM 2130 O O . LYS A 1 268 ? -44.012 14.338 20.387 1.00 40.50 268 LYS A O 1
ATOM 2135 N N . GLU A 1 269 ? -43.028 13.483 22.195 1.00 41.00 269 GLU A N 1
ATOM 2136 C CA . GLU A 1 269 ? -43.284 14.629 23.061 1.00 41.00 269 GLU A CA 1
ATOM 2137 C C . GLU A 1 269 ? -41.964 15.163 23.627 1.00 41.00 269 GLU A C 1
ATOM 2139 O O . GLU A 1 269 ? -41.238 14.470 24.331 1.00 41.00 269 GLU A O 1
ATOM 2144 N N . ASP A 1 270 ? -41.684 16.411 23.244 1.00 39.47 270 ASP A N 1
ATOM 2145 C CA . ASP A 1 270 ? -40.666 17.321 23.768 1.00 39.47 270 ASP A CA 1
ATOM 2146 C C . ASP A 1 270 ? -39.206 16.842 23.737 1.00 39.47 270 ASP A C 1
ATOM 2148 O O . ASP A 1 270 ? -38.473 16.913 24.723 1.00 39.47 270 ASP A O 1
ATOM 2152 N N . ILE A 1 271 ? -38.728 16.477 22.544 1.00 40.34 271 ILE A N 1
ATOM 2153 C CA . ILE A 1 271 ? -37.298 16.606 22.240 1.00 40.34 271 ILE A CA 1
ATOM 2154 C C . ILE A 1 271 ? -37.011 18.096 22.038 1.00 40.34 271 ILE A C 1
ATOM 2156 O O . ILE A 1 271 ? -37.516 18.714 21.096 1.00 40.34 271 ILE A O 1
ATOM 2160 N N . ASP A 1 272 ? -36.190 18.659 22.925 1.00 40.84 272 ASP A N 1
ATOM 2161 C CA . ASP A 1 272 ? -35.647 20.007 22.794 1.00 40.84 272 ASP A CA 1
ATOM 2162 C C . ASP A 1 272 ? -35.070 20.183 21.381 1.00 40.84 272 ASP A C 1
ATOM 2164 O O . ASP A 1 272 ? -34.198 19.427 20.936 1.00 40.84 272 ASP A O 1
ATOM 2168 N N . LEU A 1 273 ? -35.611 21.157 20.647 1.00 37.66 273 LEU A N 1
ATOM 2169 C CA . LEU A 1 273 ? -35.330 21.418 19.230 1.00 37.66 273 LEU A CA 1
ATOM 2170 C C . LEU A 1 273 ? -33.829 21.555 18.944 1.00 37.66 273 LEU A C 1
ATOM 2172 O O . LEU A 1 273 ? -33.401 21.340 17.815 1.00 37.66 273 LEU A O 1
ATOM 2176 N N . THR A 1 274 ? -33.029 21.857 19.963 1.00 39.56 274 THR A N 1
ATOM 2177 C CA . THR A 1 274 ? -31.570 21.922 19.938 1.00 39.56 274 THR A CA 1
ATOM 2178 C C . THR A 1 274 ? -30.909 20.569 19.656 1.00 39.56 274 THR A C 1
ATOM 2180 O O . THR A 1 274 ? -30.004 20.511 18.828 1.00 39.56 274 THR A O 1
ATOM 2183 N N . SER A 1 275 ? -31.386 19.471 20.250 1.00 39.25 275 SER A N 1
ATOM 2184 C CA . SER A 1 275 ? -30.819 18.120 20.083 1.00 39.25 275 SER A CA 1
ATOM 2185 C C . SER A 1 275 ? -31.177 17.506 18.724 1.00 39.25 275 SER A C 1
ATOM 2187 O O . SER A 1 275 ? -30.343 16.884 18.068 1.00 39.25 275 SER A O 1
ATOM 2189 N N . LEU A 1 276 ? -32.399 17.762 18.244 1.00 39.03 276 LEU A N 1
ATOM 2190 C CA . LEU A 1 276 ? -32.849 17.374 16.900 1.00 39.03 276 LEU A CA 1
ATOM 2191 C C . LEU A 1 276 ? -32.224 18.250 15.805 1.00 39.03 276 LEU A C 1
ATOM 2193 O O . LEU A 1 276 ? -31.918 17.748 14.726 1.00 39.03 276 LEU A O 1
ATOM 2197 N N . ALA A 1 277 ? -31.984 19.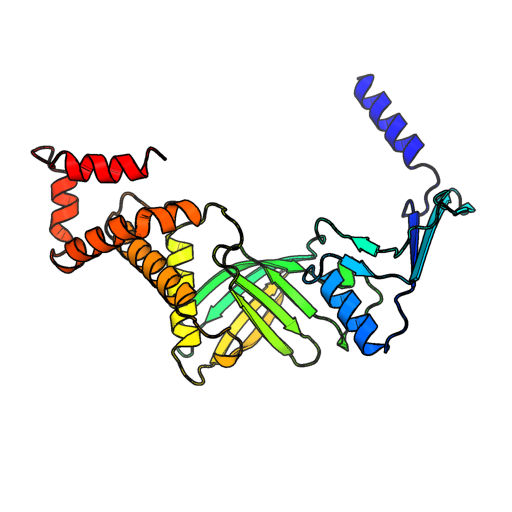538 16.071 1.00 40.84 277 ALA A N 1
ATOM 2198 C CA . ALA A 1 277 ? -31.206 20.401 15.183 1.00 40.84 277 ALA A CA 1
ATOM 2199 C C . ALA A 1 277 ? -29.736 19.965 15.110 1.00 40.84 277 ALA A C 1
ATOM 2201 O O . ALA A 1 277 ? -29.135 20.079 14.051 1.00 40.84 277 ALA A O 1
ATOM 2202 N N . PHE A 1 278 ? -29.168 19.417 16.186 1.00 43.53 278 PHE A N 1
ATOM 2203 C CA . PHE A 1 278 ? -27.787 18.931 16.214 1.00 43.53 278 PHE A CA 1
ATOM 2204 C C . PHE A 1 278 ? -27.595 17.647 15.393 1.00 43.53 278 PHE A C 1
ATOM 2206 O O . PHE A 1 278 ? -26.654 17.553 14.608 1.00 43.53 278 PHE A O 1
ATOM 2213 N N . ILE A 1 279 ? -28.540 16.705 15.491 1.00 43.12 279 ILE A N 1
ATOM 2214 C CA . ILE A 1 279 ? -28.574 15.499 14.645 1.00 43.12 279 ILE A CA 1
ATOM 2215 C C . ILE A 1 279 ? -28.916 15.859 13.187 1.00 43.12 279 ILE A C 1
ATOM 2217 O O . ILE A 1 279 ? -28.326 15.305 12.267 1.00 43.12 279 ILE A O 1
ATOM 2221 N N . ASN A 1 280 ? -29.790 16.844 12.944 1.00 39.03 280 ASN A N 1
ATOM 2222 C CA . ASN A 1 280 ? -30.044 17.347 11.587 1.00 39.03 280 ASN A CA 1
ATOM 2223 C C . ASN A 1 280 ? -28.865 18.151 11.005 1.00 39.03 280 ASN A C 1
ATOM 2225 O O . ASN A 1 280 ? -28.686 18.153 9.791 1.00 39.03 280 ASN A O 1
ATOM 2229 N N . CYS A 1 281 ? -28.031 18.798 11.827 1.00 41.91 281 CYS A N 1
ATOM 2230 C CA . CYS A 1 281 ? -26.794 19.451 11.380 1.00 41.91 281 CYS A CA 1
ATOM 2231 C C . CYS A 1 281 ? -25.736 18.439 10.914 1.00 41.91 281 CYS A C 1
ATOM 2233 O O . CYS A 1 281 ? -24.974 18.761 10.009 1.00 41.91 281 CYS A O 1
ATOM 2235 N N . LEU A 1 282 ? -25.729 17.215 11.458 1.00 38.25 282 LEU A N 1
ATOM 2236 C CA . LEU A 1 282 ? -24.948 16.095 10.911 1.00 38.25 282 LEU A CA 1
ATOM 2237 C C . LEU A 1 282 ? -25.467 15.621 9.539 1.00 38.25 282 LEU A C 1
ATOM 2239 O O . LEU A 1 282 ? -24.761 14.901 8.847 1.00 38.25 282 LEU A O 1
ATOM 2243 N N . TYR A 1 283 ? -26.676 16.028 9.139 1.00 35.72 283 TYR A N 1
ATOM 2244 C CA . TYR A 1 283 ? -27.340 15.611 7.898 1.00 35.72 283 TYR A CA 1
ATOM 2245 C C . TYR A 1 283 ? -27.391 16.710 6.817 1.00 35.72 283 TYR A C 1
ATOM 2247 O O . TYR A 1 283 ? -27.865 16.458 5.710 1.00 35.72 283 TYR A O 1
ATOM 2255 N N . ALA A 1 284 ? -26.958 17.937 7.131 1.00 30.80 284 ALA A N 1
ATOM 2256 C CA . ALA A 1 284 ? -27.066 19.108 6.251 1.00 30.80 284 ALA A CA 1
ATOM 2257 C C . ALA A 1 284 ? -25.712 19.641 5.730 1.00 30.80 284 ALA A C 1
ATOM 2259 O O . ALA A 1 284 ? -25.687 20.731 5.152 1.00 30.80 284 ALA A O 1
ATOM 2260 N N . ALA A 1 285 ? -24.617 18.899 5.932 1.00 34.31 285 ALA A N 1
ATOM 2261 C CA . ALA A 1 285 ? -23.285 19.189 5.394 1.00 34.31 285 ALA A CA 1
ATOM 2262 C C . ALA A 1 285 ? -22.915 18.179 4.304 1.00 34.31 285 ALA A C 1
ATOM 2264 O O . ALA A 1 285 ? -23.168 16.977 4.532 1.00 34.31 285 ALA A O 1
#

Secondary structure (DSSP, 8-state):
-HHHHHHHHHHHHHHTTEEEEEEEEEEE--S--HHHHHHHHHHHHTTS-SEEE-SEEEEEEEETTEEEEE--SS--SS-EEE-SSPPP-EEEEEEEE-TTS-EEEEEEEEEE-GGGT-TTS-GGG-EEEEE-SSEEEEEETTTTEEEEEE-TTSS---EEHHHHHHHHHHHHHHHHSTT-EEEEEEEETTEEEEEEEEGGGSPP--HHHHHHHHHHHHHHHHHHT-GGGTT-EE-HHHHHHTHHHHHHHHHHHHHS-GGGHHHHHH--S---HHHHHHHHHTT--

Sequence (285 aa):
DPQAYFMKKCEWINNVGYDEYRSKVHFTLPKMSYDSAMEALVAFGIGVTKEISIDSLRVEEVRFGIPRSLHPDVEPVNPRITVSEVPPAGEADVVITGEEGSILFQDSFTYYSPGSLFPFIPFEYWKLRFSSEIMSFILSMKDNRVNMNLDLFQSDKPIGISKLSKAANFIRHSTTSENVTFKMEITINNRTLELHIHSSDFPPINDQLNKILSIIETAGVVFSGFDQFADIEVTPTELMSQSIPLMMMKGFLDEEQVAHISSIIDSKEDIDLTSLAFINCLYAA

Organism: NCBI:txid412755